Protein AF-A0A7S2HJT9-F1 (afdb_monomer_lite)

Secondary structure (DSSP, 8-state):
-HHHHHHGGG-----HHHHHHHHHHHHHHHSHHHHTT-TTTHHHHHHHHHHHHHHHHHSTTTTHHHHHHHHHTHHHHHHHHT--PPPGGGSTTS--S--------TTSPPP---HHHHHHHHHH---HHHHHHHHHHHHHHHHHHHHHT---HHHHHHHHHH---TTTSPPPPP---PPP---HHHHHHHHHHHHHHHHHH--SS--S-GGG--S-----

Radius of gyration: 22.6 Å; chains: 1; bounding box: 50×60×55 Å

Foldseek 3Di:
DLVLLLCLLVDQEDDLVRLLVLVVVLLVLLDPCQVQVDLCSCVVNLSSQSSLLSCCPRHQLRYLSNLVSLLVPVVSLVCSLVPDFDDPVPPVPPPPDDDDDDDDDPPDDDRGDDPVSVVVSSVSRPSQQSNLSNVPVNVVLVVVCVVVVDPDPVVSSVVSNPDDCPPSGPDDDPSDRDDDDDDPVNVLVVLLVVVVVVVVPCPPPPPDDPVPDDSDDPPD

Organism: NCBI:txid327968

InterPro domains:
  IPR026705 HID1/Ecm30 [PTHR21575] (102-218)

Sequence (220 aa):
MTVLCNVSPYIKSFALESCLKLLSLVERCSRPNYIFRSAFTHHGLVFLLEMLNNIIQYQFEGNAMLIYSVLRQFECFQHLANLELPVAESLEQADGTDGEAPAEDAGQQPWAPTEAWLGSLKKKMPLQAILCLIDYLAPRIQAHCQRNDVTDQDEVLRYLRQTTMVGILPVPHPIVIRTYQASSYTAMWFTSYMWGVIFTRSQRMPLYDWKKIRLVVINQ

pLDDT: mean 82.86, std 15.8, range [33.31, 95.31]

Structure (mmCIF, N/CA/C/O backbone):
data_AF-A0A7S2HJT9-F1
#
_entry.id   AF-A0A7S2HJT9-F1
#
loop_
_atom_site.group_PDB
_atom_site.id
_atom_site.type_symbol
_atom_site.label_atom_id
_atom_site.label_alt_id
_atom_site.label_comp_id
_atom_site.label_asym_id
_atom_site.label_entity_id
_atom_site.label_seq_id
_atom_site.pdbx_PDB_ins_code
_atom_site.Cartn_x
_atom_site.Cartn_y
_atom_site.Cartn_z
_atom_site.occupancy
_atom_site.B_iso_or_equiv
_atom_site.auth_seq_id
_atom_site.auth_comp_id
_atom_site.auth_asym_id
_atom_site.auth_atom_id
_atom_site.pdbx_PDB_model_num
ATOM 1 N N . MET A 1 1 ? 3.988 -7.652 -8.682 1.00 70.69 1 MET A N 1
ATOM 2 C CA . MET A 1 1 ? 3.211 -6.473 -8.239 1.00 70.69 1 MET A CA 1
ATOM 3 C C . MET A 1 1 ? 1.786 -6.468 -8.774 1.00 70.69 1 MET A C 1
ATOM 5 O O . MET A 1 1 ? 0.878 -6.429 -7.963 1.00 70.69 1 MET A O 1
ATOM 9 N N . THR A 1 2 ? 1.560 -6.626 -10.081 1.00 82.56 2 THR A N 1
ATOM 10 C CA . THR A 1 2 ? 0.213 -6.639 -10.695 1.00 82.56 2 THR A CA 1
ATOM 11 C C . THR A 1 2 ? -0.787 -7.603 -10.039 1.00 82.56 2 THR A C 1
ATOM 13 O O . THR A 1 2 ? -1.939 -7.247 -9.818 1.00 82.56 2 THR A O 1
ATOM 16 N N . VAL A 1 3 ? -0.335 -8.805 -9.660 1.00 87.12 3 VAL A N 1
ATOM 17 C CA . VAL A 1 3 ? -1.163 -9.795 -8.948 1.00 87.12 3 VAL A CA 1
ATOM 18 C C . VAL A 1 3 ? -1.663 -9.260 -7.604 1.00 87.12 3 VAL A C 1
ATOM 20 O O . VAL A 1 3 ? -2.823 -9.463 -7.267 1.00 87.12 3 VAL A O 1
ATOM 23 N N . LEU A 1 4 ? -0.822 -8.536 -6.856 1.00 86.88 4 LEU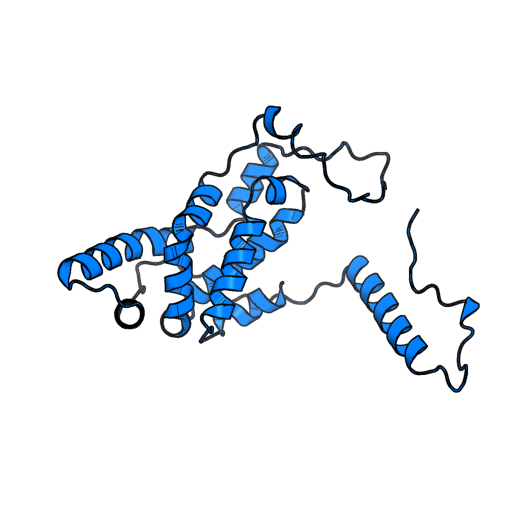 A N 1
ATOM 24 C CA . LEU A 1 4 ? -1.216 -7.963 -5.569 1.00 86.88 4 LEU A CA 1
ATOM 25 C C . LEU A 1 4 ? -2.308 -6.909 -5.751 1.00 86.88 4 LEU A C 1
ATOM 27 O O . LEU A 1 4 ? -3.280 -6.925 -5.006 1.00 86.88 4 LEU A O 1
ATOM 31 N N . CYS A 1 5 ? -2.215 -6.060 -6.780 1.00 89.94 5 CYS A N 1
ATOM 32 C CA . CYS A 1 5 ? -3.280 -5.104 -7.094 1.00 89.94 5 CYS A CA 1
ATOM 33 C C . CYS A 1 5 ? -4.595 -5.816 -7.444 1.00 89.94 5 CYS A C 1
ATOM 35 O O . CYS A 1 5 ? -5.636 -5.419 -6.936 1.00 89.94 5 CYS A O 1
ATOM 37 N N . ASN A 1 6 ? -4.560 -6.905 -8.220 1.00 93.00 6 ASN A N 1
ATOM 38 C CA . ASN A 1 6 ? -5.769 -7.667 -8.561 1.00 93.00 6 ASN A CA 1
ATOM 39 C C . ASN A 1 6 ? -6.436 -8.327 -7.343 1.00 93.00 6 ASN A C 1
ATOM 41 O O . ASN A 1 6 ? -7.658 -8.419 -7.286 1.00 93.00 6 ASN A O 1
ATOM 45 N N . VAL A 1 7 ? -5.641 -8.815 -6.386 1.00 92.44 7 VAL A N 1
ATOM 46 C CA . VAL A 1 7 ? -6.154 -9.519 -5.199 1.00 92.44 7 VAL A CA 1
ATOM 47 C C . VAL A 1 7 ? -6.540 -8.540 -4.086 1.00 92.44 7 VAL A C 1
ATOM 49 O O . VAL A 1 7 ? -7.423 -8.843 -3.289 1.00 92.44 7 VAL A O 1
ATOM 52 N N . SER A 1 8 ? -5.930 -7.351 -4.048 1.00 93.38 8 SER A N 1
ATOM 53 C CA . SER A 1 8 ? -6.100 -6.364 -2.972 1.00 93.38 8 SER A CA 1
ATOM 54 C C . SER A 1 8 ? -7.539 -5.996 -2.581 1.00 93.38 8 SER A C 1
ATOM 56 O O . SER A 1 8 ? -7.778 -5.923 -1.376 1.00 93.38 8 SER A O 1
ATOM 58 N N . PRO A 1 9 ? -8.528 -5.875 -3.494 1.00 93.69 9 PRO A N 1
ATOM 59 C CA . PRO A 1 9 ? -9.918 -5.594 -3.113 1.00 93.69 9 PRO A CA 1
ATOM 60 C C . PRO A 1 9 ? -10.598 -6.729 -2.336 1.00 93.69 9 PRO A C 1
ATOM 62 O O . PRO A 1 9 ? -11.685 -6.540 -1.795 1.00 93.69 9 PRO A O 1
ATOM 65 N N . TYR A 1 10 ? -9.996 -7.919 -2.312 1.00 93.69 10 TYR A N 1
ATOM 66 C CA . TYR A 1 10 ? -10.546 -9.124 -1.691 1.00 93.69 10 TYR A CA 1
ATOM 67 C C . TYR A 1 10 ? -9.807 -9.525 -0.410 1.00 93.69 10 TYR A C 1
ATOM 69 O O . TYR A 1 10 ? -10.220 -10.472 0.263 1.00 93.69 10 TYR A O 1
ATOM 77 N N . ILE A 1 11 ? -8.715 -8.838 -0.056 1.00 93.56 11 ILE A N 1
ATOM 78 C CA . ILE A 1 11 ? -7.951 -9.157 1.152 1.00 93.56 11 ILE A CA 1
ATOM 79 C C . ILE A 1 11 ? -8.714 -8.628 2.361 1.00 93.56 11 ILE A C 1
ATOM 81 O O . ILE A 1 11 ? -8.852 -7.423 2.528 1.00 93.56 11 ILE A O 1
ATOM 85 N N . LYS A 1 12 ? -9.209 -9.532 3.208 1.00 90.19 12 LYS A N 1
ATOM 86 C CA . LYS A 1 12 ? -10.078 -9.179 4.340 1.00 90.19 12 LYS A CA 1
ATOM 87 C C . LYS A 1 12 ? -9.349 -8.926 5.650 1.00 90.19 12 LYS A C 1
ATOM 89 O O . LYS A 1 12 ? -9.954 -8.365 6.546 1.00 90.19 12 LYS A O 1
ATOM 94 N N . SER A 1 13 ? -8.118 -9.403 5.814 1.00 90.12 13 SER A N 1
ATOM 95 C CA . SER A 1 13 ? -7.388 -9.232 7.067 1.00 90.12 13 SER A CA 1
ATOM 96 C C . SER A 1 13 ? -5.887 -9.368 6.853 1.00 90.12 13 SER A C 1
ATOM 98 O O . SER A 1 13 ? -5.427 -10.325 6.229 1.00 90.12 13 SER A O 1
ATOM 100 N N . PHE A 1 14 ? -5.131 -8.432 7.420 1.00 90.56 14 PHE A N 1
ATOM 101 C CA . PHE A 1 14 ? -3.685 -8.524 7.564 1.00 90.56 14 PHE A CA 1
ATOM 102 C C . PHE A 1 14 ? -3.308 -8.683 9.035 1.00 90.56 14 PHE A C 1
ATOM 104 O O . PHE A 1 14 ? -3.851 -8.008 9.912 1.00 90.56 14 PHE A O 1
ATOM 111 N N . ALA A 1 15 ? -2.315 -9.534 9.290 1.00 92.88 15 ALA A N 1
ATOM 112 C CA . ALA A 1 15 ? -1.611 -9.541 10.565 1.00 92.88 15 ALA A CA 1
ATOM 113 C C . ALA A 1 15 ? -0.762 -8.268 10.710 1.00 92.88 15 ALA A C 1
ATOM 115 O O . ALA A 1 15 ? -0.227 -7.765 9.717 1.00 92.88 15 ALA A O 1
ATOM 116 N N . LEU A 1 16 ? -0.574 -7.796 11.946 1.00 90.88 16 LEU A N 1
ATOM 117 C CA . LEU A 1 16 ? 0.180 -6.572 12.249 1.00 90.88 16 LEU A CA 1
ATOM 118 C C . LEU A 1 16 ? 1.575 -6.566 11.605 1.00 90.88 16 LEU A C 1
ATOM 120 O O . LEU A 1 16 ? 1.925 -5.624 10.903 1.00 90.88 16 LEU A O 1
ATOM 124 N N . GLU A 1 17 ? 2.328 -7.658 11.744 1.00 94.12 17 GLU A N 1
ATOM 125 C CA . GLU A 1 17 ? 3.667 -7.803 11.153 1.00 94.12 17 GLU A CA 1
ATOM 126 C C . GLU A 1 17 ? 3.680 -7.639 9.628 1.00 94.12 17 GLU A C 1
ATOM 128 O O . GLU A 1 17 ? 4.637 -7.124 9.049 1.00 94.12 17 GLU A O 1
ATOM 133 N N . SER A 1 18 ? 2.609 -8.071 8.956 1.00 93.75 18 SER A N 1
ATOM 134 C CA . SER A 1 18 ? 2.479 -7.911 7.505 1.00 93.75 18 SER A CA 1
ATOM 135 C C . SER A 1 18 ? 2.194 -6.459 7.140 1.00 93.75 18 SER A C 1
ATOM 137 O O . SER A 1 18 ? 2.802 -5.949 6.199 1.00 93.75 18 SER A O 1
ATOM 139 N N . CYS A 1 19 ? 1.335 -5.780 7.909 1.00 94.25 19 CYS A N 1
ATOM 140 C CA . CYS A 1 19 ? 1.088 -4.348 7.753 1.00 94.25 19 CYS A CA 1
ATOM 141 C C . CYS A 1 19 ? 2.385 -3.554 7.919 1.00 94.25 19 CYS A C 1
ATOM 143 O O . CYS A 1 19 ? 2.732 -2.784 7.033 1.00 94.25 19 CYS A O 1
ATOM 145 N N . LEU A 1 20 ? 3.138 -3.784 8.998 1.00 94.25 20 LEU A N 1
ATOM 146 C CA . LEU A 1 20 ? 4.379 -3.057 9.279 1.00 94.25 20 LEU A CA 1
ATOM 147 C C . LEU A 1 20 ? 5.423 -3.239 8.171 1.00 94.25 20 LEU A C 1
ATOM 149 O O . LEU A 1 20 ? 6.019 -2.262 7.722 1.00 94.25 20 LEU A O 1
ATOM 153 N N . LYS A 1 21 ? 5.610 -4.467 7.673 1.00 95.19 21 LYS A N 1
ATOM 154 C CA . LYS A 1 21 ? 6.535 -4.743 6.559 1.00 95.19 21 LYS A CA 1
ATOM 155 C C . LYS A 1 21 ? 6.081 -4.095 5.255 1.00 95.19 21 LYS A C 1
ATOM 157 O O . LYS A 1 21 ? 6.907 -3.557 4.522 1.00 95.19 21 LYS A O 1
ATOM 162 N N . LEU A 1 22 ? 4.781 -4.138 4.969 1.00 94.38 22 LEU A N 1
ATOM 163 C CA . LEU A 1 22 ? 4.212 -3.500 3.787 1.00 94.38 22 LEU A CA 1
ATOM 164 C C . LEU A 1 22 ? 4.409 -1.981 3.827 1.00 94.38 22 LEU A C 1
ATOM 166 O O . LEU A 1 22 ? 4.819 -1.379 2.839 1.00 94.38 22 LEU A O 1
ATOM 170 N N . LEU A 1 23 ? 4.138 -1.376 4.976 1.00 95.00 23 LEU A N 1
ATOM 171 C CA . LEU A 1 23 ? 4.262 0.057 5.187 1.00 95.00 23 LEU A CA 1
ATOM 172 C C . LEU A 1 23 ? 5.732 0.505 5.186 1.00 95.00 23 LEU A C 1
ATOM 174 O O . LEU A 1 23 ? 6.069 1.483 4.530 1.00 95.00 23 LEU A O 1
ATOM 178 N N . SER A 1 24 ? 6.639 -0.280 5.773 1.00 94.62 24 SER A N 1
ATOM 179 C CA . SER A 1 24 ? 8.088 -0.059 5.661 1.00 94.62 24 SER A CA 1
ATOM 180 C C . SER A 1 24 ? 8.585 -0.130 4.209 1.00 94.62 24 SER A C 1
ATOM 182 O O . SER A 1 24 ? 9.453 0.647 3.804 1.00 94.62 24 SER A O 1
ATOM 184 N N . LEU A 1 25 ? 8.017 -1.023 3.389 1.00 94.31 25 LEU A N 1
ATOM 185 C CA . LEU A 1 25 ? 8.312 -1.070 1.958 1.00 94.31 25 LEU A CA 1
ATOM 186 C C . LEU A 1 25 ? 7.828 0.200 1.246 1.00 94.31 25 LEU A C 1
ATOM 188 O O . LEU A 1 25 ? 8.576 0.757 0.444 1.00 94.31 25 LEU A O 1
ATOM 192 N N . VAL A 1 26 ? 6.615 0.673 1.554 1.00 94.44 26 VAL A N 1
ATOM 193 C CA . VAL A 1 26 ? 6.099 1.950 1.033 1.00 94.44 26 VAL A CA 1
ATOM 194 C C . VAL A 1 26 ? 7.023 3.093 1.433 1.00 94.44 26 VAL A C 1
ATOM 196 O O . VAL A 1 26 ? 7.465 3.827 0.558 1.00 94.44 26 VAL A O 1
ATOM 199 N N . GLU A 1 27 ? 7.404 3.190 2.704 1.00 93.88 27 GLU A N 1
ATOM 200 C CA . GLU A 1 27 ? 8.316 4.222 3.199 1.00 93.88 27 GLU A CA 1
ATOM 201 C C . GLU A 1 27 ? 9.650 4.218 2.444 1.00 93.88 27 GLU A C 1
ATOM 203 O O . GLU A 1 27 ? 10.100 5.258 1.961 1.00 93.88 27 GLU A O 1
ATOM 208 N N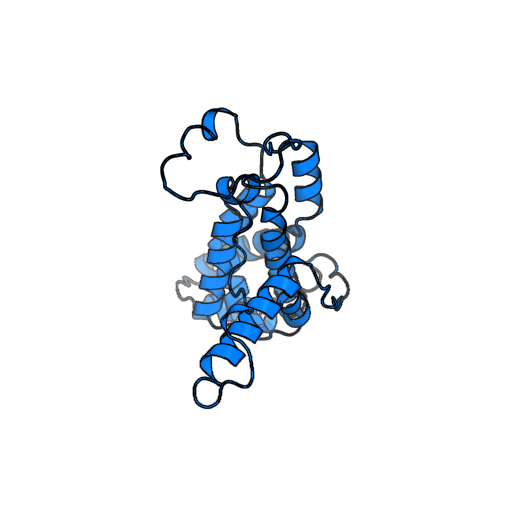 . ARG A 1 28 ? 10.262 3.041 2.262 1.00 92.62 28 ARG A N 1
ATOM 209 C CA . ARG A 1 28 ? 11.517 2.900 1.514 1.00 92.62 28 ARG A CA 1
ATOM 210 C C . ARG A 1 28 ? 11.364 3.311 0.050 1.00 92.62 28 ARG A C 1
ATOM 212 O O . ARG A 1 28 ? 12.266 3.951 -0.490 1.00 92.62 28 ARG A O 1
ATOM 219 N N . CYS A 1 29 ? 10.245 2.956 -0.580 1.00 91.62 29 CYS A N 1
ATOM 220 C CA . CYS A 1 29 ? 9.945 3.324 -1.960 1.00 91.62 29 CYS A CA 1
ATOM 221 C C . CYS A 1 29 ? 9.547 4.800 -2.126 1.00 91.62 29 CYS A C 1
ATOM 223 O O . CYS A 1 29 ? 9.688 5.331 -3.224 1.00 91.62 29 CYS A O 1
ATOM 225 N N . SER A 1 30 ? 9.083 5.461 -1.066 1.00 91.81 30 SER A N 1
ATOM 226 C CA . SER A 1 30 ? 8.701 6.878 -1.066 1.00 91.81 30 SER A CA 1
ATOM 227 C C . SER A 1 30 ? 9.884 7.833 -0.873 1.00 91.81 30 SER A C 1
ATOM 229 O O . SER A 1 30 ? 9.720 9.042 -1.020 1.00 91.81 30 SER A O 1
ATOM 231 N N . ARG A 1 31 ? 11.082 7.331 -0.539 1.00 90.31 31 ARG A N 1
ATOM 232 C CA . ARG A 1 31 ? 12.265 8.187 -0.347 1.00 90.31 31 ARG A CA 1
ATOM 233 C C . ARG A 1 31 ? 12.655 8.877 -1.662 1.00 90.31 31 ARG A C 1
ATOM 235 O O . ARG A 1 31 ? 12.739 8.183 -2.680 1.00 90.31 31 ARG A O 1
ATOM 242 N N . PRO A 1 32 ? 13.002 10.180 -1.646 1.00 87.50 32 PRO A N 1
ATOM 243 C CA . PRO A 1 32 ? 13.459 10.905 -2.834 1.00 87.50 32 PRO A CA 1
ATOM 244 C C . PRO A 1 32 ? 14.561 10.157 -3.595 1.00 87.50 32 PRO A C 1
ATOM 246 O O . PRO A 1 32 ? 14.426 9.906 -4.790 1.00 87.50 32 PRO A O 1
ATOM 249 N N . ASN A 1 33 ? 15.581 9.668 -2.882 1.00 86.00 33 ASN A N 1
ATOM 250 C CA . ASN A 1 33 ? 16.699 8.919 -3.470 1.00 86.00 33 ASN A CA 1
ATOM 251 C C . ASN A 1 33 ? 16.252 7.661 -4.230 1.00 86.00 33 ASN A C 1
ATOM 253 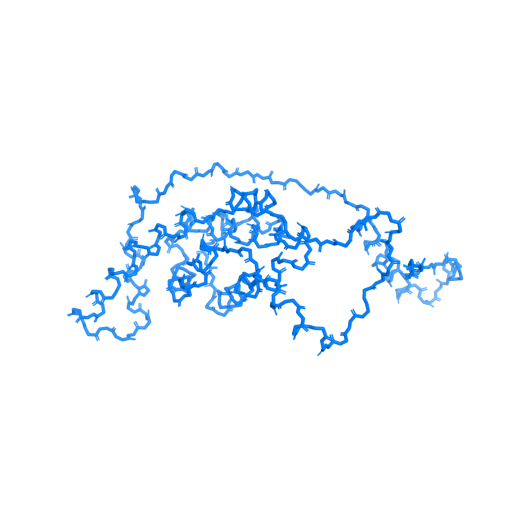O O . ASN A 1 33 ? 16.895 7.263 -5.194 1.00 86.00 33 ASN A O 1
ATOM 257 N N . TYR A 1 34 ? 15.159 7.018 -3.808 1.00 88.38 34 TYR A N 1
ATOM 258 C CA . TYR A 1 34 ? 14.611 5.858 -4.508 1.00 88.38 34 TYR A CA 1
ATOM 259 C C . TYR A 1 34 ? 13.792 6.286 -5.730 1.00 88.38 34 TYR A C 1
ATOM 261 O O . TYR A 1 34 ? 13.994 5.752 -6.821 1.00 88.38 34 TYR A O 1
ATOM 269 N N . ILE A 1 35 ? 12.899 7.267 -5.565 1.00 88.94 35 ILE A N 1
ATOM 270 C CA . ILE A 1 35 ? 12.011 7.759 -6.628 1.00 88.94 35 ILE A CA 1
ATOM 271 C C . ILE A 1 35 ? 12.815 8.319 -7.806 1.00 88.94 35 ILE A C 1
ATOM 273 O O . ILE A 1 35 ? 12.516 7.998 -8.956 1.00 88.94 35 ILE A O 1
ATOM 277 N N . PHE A 1 36 ? 13.844 9.119 -7.524 1.00 88.56 36 PHE A N 1
ATOM 278 C CA . PHE A 1 36 ? 14.630 9.814 -8.543 1.00 88.56 36 PHE A CA 1
ATOM 279 C C . PHE A 1 36 ? 15.761 8.968 -9.144 1.00 88.56 36 PHE A C 1
ATOM 281 O O . PHE A 1 36 ? 16.371 9.405 -10.116 1.00 88.56 36 PHE A O 1
ATOM 288 N N . ARG A 1 37 ? 16.009 7.744 -8.648 1.00 86.88 37 ARG A N 1
ATOM 289 C CA . ARG A 1 37 ? 17.097 6.869 -9.130 1.00 86.88 37 ARG A CA 1
ATOM 290 C C . ARG A 1 37 ? 16.980 6.499 -10.612 1.00 86.88 37 ARG A C 1
ATOM 292 O O . ARG A 1 37 ? 17.988 6.324 -11.282 1.00 86.88 37 ARG A O 1
ATOM 299 N N . SER A 1 38 ? 15.762 6.294 -11.109 1.00 86.38 38 SER A N 1
ATOM 300 C CA . SER A 1 38 ? 15.511 5.949 -12.513 1.00 86.38 38 SER A CA 1
ATOM 301 C C . SER A 1 38 ? 14.086 6.314 -12.909 1.00 86.38 38 SER A C 1
ATOM 303 O O . SER A 1 38 ? 13.173 6.305 -12.078 1.00 86.38 38 SER A O 1
ATOM 305 N N . ALA A 1 39 ? 13.882 6.550 -14.206 1.00 84.56 39 ALA A N 1
ATOM 306 C CA . ALA A 1 39 ? 12.590 6.848 -14.808 1.00 84.56 39 ALA A CA 1
ATOM 307 C C . ALA A 1 39 ? 11.494 5.846 -14.436 1.00 84.56 39 ALA A C 1
ATOM 309 O O . ALA A 1 39 ? 10.334 6.237 -14.386 1.00 84.56 39 ALA A O 1
ATOM 310 N N . PHE A 1 40 ? 11.841 4.580 -14.177 1.00 85.19 40 PHE A N 1
ATOM 311 C CA . PHE A 1 40 ? 10.889 3.477 -13.995 1.00 85.19 40 PHE A CA 1
ATOM 312 C C . PHE A 1 40 ? 10.716 3.030 -12.537 1.00 85.19 40 PHE A C 1
ATOM 314 O O . PHE A 1 40 ? 9.772 2.305 -12.219 1.00 85.19 40 PHE A O 1
ATOM 321 N N . THR A 1 41 ? 11.586 3.467 -11.625 1.00 85.88 41 THR A N 1
ATOM 322 C CA . THR A 1 41 ? 11.604 2.985 -10.233 1.00 85.88 41 THR A CA 1
ATOM 323 C C . THR A 1 41 ? 10.292 3.271 -9.489 1.00 85.88 41 THR A C 1
ATOM 325 O O . THR A 1 41 ? 9.837 2.472 -8.666 1.00 85.88 41 THR A O 1
ATOM 328 N N . HIS A 1 42 ? 9.621 4.369 -9.848 1.00 88.38 42 HIS A N 1
ATOM 329 C CA . HIS A 1 42 ? 8.340 4.786 -9.279 1.00 88.38 42 HIS A CA 1
ATOM 330 C C . HIS A 1 42 ? 7.179 3.809 -9.551 1.00 88.38 42 HIS A C 1
ATOM 332 O O . HIS A 1 42 ? 6.195 3.816 -8.811 1.00 88.38 42 HIS A O 1
ATOM 338 N N . HIS A 1 43 ? 7.269 2.941 -10.569 1.00 89.44 43 HIS A N 1
ATOM 339 C CA . HIS A 1 43 ? 6.183 2.010 -10.902 1.00 89.44 43 HIS A CA 1
ATOM 340 C C . HIS A 1 43 ? 5.836 1.077 -9.737 1.00 89.44 43 HIS A C 1
ATOM 342 O O . HIS A 1 43 ? 4.659 0.815 -9.489 1.00 89.44 43 HIS A O 1
ATOM 348 N N . GLY A 1 44 ? 6.843 0.605 -8.995 1.00 88.88 44 GLY A N 1
ATOM 349 C CA . GLY A 1 44 ? 6.623 -0.236 -7.817 1.00 88.88 44 GLY A CA 1
ATOM 350 C C . GLY A 1 44 ? 5.824 0.484 -6.729 1.00 88.88 44 GLY A C 1
ATOM 351 O O . GLY A 1 44 ? 4.871 -0.085 -6.199 1.00 88.88 44 GLY A O 1
ATOM 352 N N . LEU A 1 45 ? 6.165 1.749 -6.460 1.00 93.25 45 LEU A N 1
ATOM 353 C CA . LEU A 1 45 ? 5.463 2.591 -5.490 1.00 93.25 45 LEU A CA 1
ATOM 354 C C . LEU A 1 45 ? 4.004 2.813 -5.898 1.00 93.25 45 LEU A C 1
ATOM 356 O O . LEU A 1 45 ? 3.110 2.630 -5.078 1.00 93.25 45 LEU A O 1
ATOM 360 N N . VAL A 1 46 ? 3.750 3.129 -7.172 1.00 92.81 46 VAL A N 1
ATOM 361 C CA . VAL A 1 46 ? 2.384 3.327 -7.683 1.00 92.81 46 VAL A CA 1
ATOM 362 C C . VAL A 1 46 ? 1.523 2.082 -7.450 1.00 92.81 46 VAL A C 1
ATOM 364 O O . VAL A 1 46 ? 0.406 2.207 -6.953 1.00 92.81 46 VAL A O 1
ATOM 367 N N . PHE A 1 47 ? 2.045 0.879 -7.717 1.00 92.19 47 PHE A N 1
ATOM 368 C CA . PHE A 1 47 ? 1.308 -0.362 -7.448 1.00 92.19 47 PHE A CA 1
ATOM 369 C C . PHE A 1 47 ? 1.062 -0.609 -5.955 1.00 92.19 47 PHE A C 1
ATOM 371 O O . PHE A 1 47 ? 0.001 -1.116 -5.596 1.00 92.19 47 PHE A O 1
ATOM 378 N N . LEU A 1 48 ? 2.013 -0.262 -5.081 1.00 94.62 48 LEU A N 1
ATOM 379 C CA . LEU A 1 48 ? 1.822 -0.371 -3.631 1.00 94.62 48 LEU A CA 1
ATOM 380 C C . LEU A 1 48 ? 0.734 0.585 -3.134 1.00 94.62 48 LEU A C 1
ATOM 382 O O . LEU A 1 48 ? -0.140 0.167 -2.376 1.00 94.62 48 LEU A O 1
ATOM 386 N N . LEU A 1 49 ? 0.744 1.838 -3.592 1.00 94.81 49 LEU A N 1
ATOM 387 C CA . LEU A 1 49 ? -0.291 2.814 -3.251 1.00 94.81 49 LEU A CA 1
ATOM 388 C C . LEU A 1 49 ? -1.657 2.381 -3.776 1.00 94.81 49 LEU A C 1
ATOM 390 O O . LEU A 1 49 ? -2.652 2.480 -3.065 1.00 94.81 49 LEU A O 1
ATOM 394 N N . GLU A 1 50 ? -1.726 1.860 -4.999 1.00 93.56 50 GLU A N 1
ATOM 395 C CA . GLU A 1 50 ? -2.971 1.322 -5.542 1.00 93.56 50 GLU A CA 1
ATOM 396 C C . GLU A 1 50 ? -3.491 0.151 -4.699 1.00 93.56 50 GLU A C 1
ATOM 398 O O . GLU A 1 50 ? -4.671 0.101 -4.362 1.00 93.56 50 GLU A O 1
ATOM 403 N N . MET A 1 51 ? -2.602 -0.758 -4.295 1.00 93.75 51 MET A N 1
ATOM 404 C CA . MET A 1 51 ? -2.949 -1.871 -3.417 1.00 93.75 51 MET A CA 1
ATOM 405 C C . MET A 1 51 ? -3.531 -1.378 -2.082 1.00 93.75 51 MET A C 1
ATOM 407 O O . MET A 1 51 ? -4.561 -1.889 -1.644 1.00 93.75 51 MET A O 1
ATOM 411 N N . LEU A 1 52 ? -2.912 -0.366 -1.460 1.00 94.88 52 LEU A N 1
ATOM 412 C CA . LEU A 1 52 ? -3.424 0.254 -0.234 1.00 94.88 52 LEU A CA 1
ATOM 413 C C . LEU A 1 52 ? -4.796 0.904 -0.454 1.00 94.88 52 LEU A C 1
ATOM 415 O O . LEU A 1 52 ? -5.699 0.679 0.347 1.00 94.88 52 LEU A O 1
ATOM 419 N N . ASN A 1 53 ? -4.980 1.653 -1.545 1.00 94.69 53 ASN A N 1
ATOM 420 C CA . ASN A 1 53 ? -6.269 2.270 -1.871 1.00 94.69 53 ASN A CA 1
ATOM 421 C C . ASN A 1 53 ? -7.371 1.234 -2.066 1.00 94.69 53 ASN A C 1
ATOM 423 O O . ASN A 1 53 ? -8.460 1.410 -1.530 1.00 94.69 53 ASN A O 1
ATOM 427 N N . ASN A 1 54 ? -7.088 0.145 -2.779 1.00 94.44 54 ASN A N 1
ATOM 428 C CA . ASN A 1 54 ? -8.048 -0.934 -2.969 1.00 94.44 54 ASN A CA 1
ATOM 429 C C . ASN A 1 54 ? -8.479 -1.539 -1.629 1.00 94.44 54 ASN A C 1
ATOM 431 O O . ASN A 1 54 ? -9.669 -1.737 -1.400 1.00 94.44 54 ASN A O 1
ATOM 435 N N . ILE A 1 55 ? -7.536 -1.788 -0.717 1.00 94.44 55 ILE A N 1
ATOM 436 C CA . ILE A 1 55 ? -7.867 -2.332 0.606 1.00 94.44 55 ILE A CA 1
ATOM 437 C C . ILE A 1 55 ? -8.688 -1.321 1.417 1.00 94.44 55 ILE A C 1
ATOM 439 O O . ILE A 1 55 ? -9.699 -1.695 2.007 1.00 94.44 55 ILE A O 1
ATOM 443 N N . ILE A 1 56 ? -8.296 -0.043 1.410 1.00 94.12 56 ILE A N 1
ATOM 444 C CA . ILE A 1 56 ? -9.006 1.038 2.110 1.00 94.12 56 ILE A CA 1
ATOM 445 C C . ILE A 1 56 ? -10.437 1.199 1.585 1.00 94.12 56 ILE A C 1
ATOM 447 O O . ILE A 1 56 ? -11.358 1.370 2.375 1.00 94.12 56 ILE A O 1
ATOM 451 N N . GLN A 1 57 ? -10.636 1.149 0.270 1.00 92.94 57 GLN A N 1
ATOM 452 C CA . GLN A 1 57 ? -11.937 1.405 -0.347 1.00 92.94 57 GLN A CA 1
ATOM 453 C C . GLN A 1 57 ? -12.879 0.199 -0.265 1.00 92.94 57 GLN A C 1
ATOM 455 O O . GLN A 1 57 ? -14.068 0.376 -0.014 1.00 92.94 57 GLN A O 1
ATOM 460 N N . TYR A 1 58 ? -12.367 -1.019 -0.468 1.00 93.19 58 TYR A N 1
ATOM 461 C CA . TYR A 1 58 ? -13.200 -2.222 -0.572 1.00 93.19 58 TYR A CA 1
ATOM 462 C C . TYR A 1 58 ? -13.263 -3.057 0.707 1.00 93.19 58 TYR A C 1
ATOM 464 O O . TYR A 1 58 ? -14.232 -3.785 0.906 1.00 93.19 58 TYR A O 1
ATOM 472 N N . GLN A 1 59 ? -12.236 -2.997 1.558 1.00 93.19 59 GLN A N 1
ATOM 473 C CA . GLN A 1 59 ? -12.084 -3.883 2.717 1.00 93.19 59 GLN A CA 1
ATOM 474 C C . GLN A 1 59 ? -11.677 -3.112 3.984 1.00 93.19 59 GLN A C 1
ATOM 476 O O . GLN A 1 59 ? -10.895 -3.618 4.792 1.00 93.19 59 GLN A O 1
ATOM 481 N N . PHE A 1 60 ? -12.212 -1.900 4.176 1.00 92.94 60 PHE A N 1
ATOM 482 C CA . PHE A 1 60 ? -11.933 -1.069 5.355 1.00 92.94 60 PHE A CA 1
ATOM 483 C C . PHE A 1 60 ? -12.216 -1.810 6.671 1.00 92.94 60 PHE A C 1
ATOM 485 O O . PHE A 1 60 ? -11.332 -1.937 7.517 1.00 92.94 60 PHE A O 1
ATOM 492 N N . GLU A 1 61 ? -13.431 -2.350 6.813 1.00 88.88 61 GLU A N 1
ATOM 493 C CA . GLU A 1 61 ? -13.917 -2.998 8.040 1.00 88.88 61 GLU A CA 1
ATOM 494 C C . GLU A 1 61 ? -13.051 -4.204 8.446 1.00 88.88 61 GLU A C 1
ATOM 496 O O . GLU A 1 61 ? -12.711 -4.379 9.617 1.00 88.88 61 GLU A O 1
ATOM 501 N N . GLY A 1 62 ? -12.626 -5.007 7.466 1.00 89.88 62 GLY A N 1
ATOM 502 C CA . GLY A 1 62 ? -11.789 -6.184 7.702 1.00 89.88 62 GLY A CA 1
ATOM 503 C C . GLY A 1 62 ? -10.329 -5.856 8.047 1.00 89.88 62 GLY A C 1
ATOM 504 O O . GLY A 1 62 ? -9.670 -6.603 8.776 1.00 89.88 62 GLY A O 1
ATOM 505 N N . ASN A 1 63 ? -9.813 -4.714 7.581 1.00 94.25 63 ASN A N 1
ATOM 506 C CA . ASN A 1 63 ? -8.387 -4.386 7.652 1.00 94.25 63 ASN A CA 1
ATOM 507 C C . ASN A 1 63 ? -8.053 -3.245 8.619 1.00 94.25 63 ASN A C 1
ATOM 509 O O . ASN A 1 63 ? -7.104 -2.498 8.381 1.00 94.25 63 ASN A O 1
ATOM 513 N N . ALA A 1 64 ? -8.751 -3.147 9.754 1.00 93.56 64 ALA A N 1
ATOM 514 C CA . ALA A 1 64 ? -8.495 -2.123 10.776 1.00 93.56 64 ALA A CA 1
ATOM 515 C C . ALA A 1 64 ? -7.011 -2.017 11.205 1.00 93.56 64 ALA A C 1
ATOM 517 O O . ALA A 1 64 ? -6.516 -0.917 11.426 1.00 93.56 64 ALA A O 1
ATOM 518 N N . MET A 1 65 ? -6.274 -3.137 11.251 1.00 93.88 65 MET A N 1
ATOM 519 C CA . MET A 1 65 ? -4.828 -3.157 11.542 1.00 93.88 65 MET A CA 1
ATOM 520 C C . MET A 1 65 ? -3.996 -2.404 10.497 1.00 93.88 65 MET A C 1
ATOM 522 O O . MET A 1 65 ? -3.043 -1.700 10.837 1.00 93.88 65 MET A O 1
ATOM 526 N N . LEU A 1 66 ? -4.342 -2.557 9.216 1.00 95.31 66 LEU A N 1
ATOM 527 C CA . LEU A 1 66 ? -3.674 -1.845 8.131 1.00 95.31 66 LEU A CA 1
ATOM 528 C C . LEU A 1 66 ? -4.005 -0.357 8.203 1.00 95.31 66 LEU A C 1
ATOM 530 O O . LEU A 1 66 ? -3.096 0.460 8.126 1.00 95.31 66 LEU A O 1
ATOM 534 N N . ILE A 1 67 ? -5.280 -0.016 8.413 1.00 95.12 67 ILE A N 1
ATOM 535 C CA . ILE A 1 67 ? -5.730 1.375 8.560 1.00 95.12 67 ILE A CA 1
ATOM 536 C C . ILE A 1 67 ? -4.995 2.060 9.713 1.00 95.12 67 ILE A C 1
ATOM 538 O O . ILE A 1 67 ? -4.437 3.139 9.537 1.00 95.12 67 ILE A O 1
ATOM 542 N N . TYR A 1 68 ? -4.924 1.404 10.871 1.00 93.94 68 TYR A N 1
ATOM 543 C CA . TYR A 1 68 ? -4.173 1.893 12.022 1.00 93.94 68 TYR A CA 1
ATOM 544 C C . TYR A 1 68 ? -2.693 2.130 11.683 1.00 93.94 68 TYR A C 1
ATOM 546 O O . TYR A 1 68 ? -2.139 3.178 12.006 1.00 93.94 68 TYR A O 1
ATOM 554 N N . SER A 1 69 ? -2.064 1.191 10.971 1.00 94.44 69 SER A N 1
ATOM 555 C CA . SER A 1 69 ? -0.662 1.313 10.550 1.00 94.44 69 SER A CA 1
ATOM 556 C C . SER A 1 69 ? -0.442 2.469 9.564 1.00 94.44 69 SER A C 1
ATOM 558 O O . SER A 1 69 ? 0.541 3.194 9.694 1.00 94.44 69 SER A O 1
ATOM 560 N N . VAL A 1 70 ? -1.367 2.681 8.619 1.00 95.31 70 VAL A N 1
ATOM 561 C CA . VAL A 1 70 ? -1.350 3.814 7.673 1.00 95.31 70 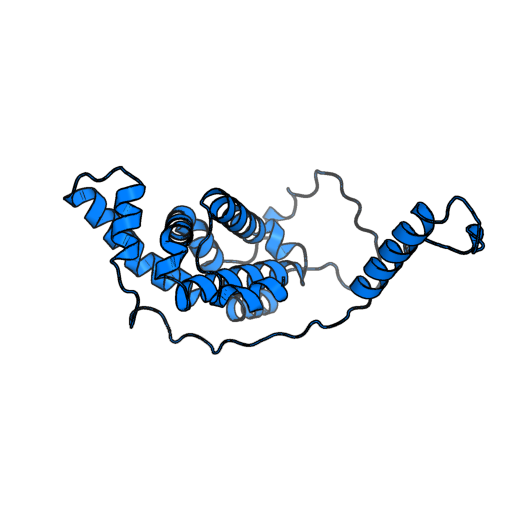VAL A CA 1
ATOM 562 C C . VAL A 1 70 ? -1.453 5.142 8.422 1.00 95.31 70 VAL A C 1
ATOM 564 O O . VAL A 1 70 ? -0.665 6.047 8.164 1.00 95.31 70 VAL A O 1
ATOM 567 N N . LEU A 1 71 ? -2.369 5.241 9.388 1.00 94.25 71 LEU A N 1
ATOM 568 C CA . LEU A 1 71 ? -2.549 6.445 10.203 1.00 94.25 71 LEU A CA 1
ATOM 569 C C . LEU A 1 71 ? -1.312 6.776 11.040 1.00 94.25 71 LEU A C 1
ATOM 571 O O . LEU A 1 71 ? -0.987 7.946 11.211 1.00 94.25 71 LEU A O 1
ATOM 575 N N . ARG A 1 72 ? -0.589 5.763 11.528 1.00 92.25 72 ARG A N 1
ATOM 576 C CA . ARG A 1 72 ? 0.672 5.970 12.254 1.00 92.25 72 ARG A CA 1
ATOM 577 C C . ARG A 1 72 ? 1.815 6.466 11.373 1.00 92.25 72 ARG A C 1
ATOM 579 O O . ARG A 1 72 ? 2.735 7.080 11.897 1.00 92.25 72 ARG A O 1
ATOM 586 N N . GLN A 1 73 ? 1.774 6.195 10.072 1.00 91.75 73 GLN A N 1
ATOM 587 C CA . GLN A 1 73 ? 2.806 6.599 9.112 1.00 91.75 73 GLN A CA 1
ATOM 588 C C . GLN A 1 73 ? 2.321 7.695 8.155 1.00 91.75 73 GLN A C 1
ATOM 590 O O . GLN A 1 73 ? 2.779 7.784 7.015 1.00 91.75 73 GLN A O 1
ATOM 595 N N . PHE A 1 74 ? 1.387 8.537 8.604 1.00 93.19 74 PHE A N 1
ATOM 596 C CA . PHE A 1 74 ? 0.763 9.557 7.764 1.00 93.19 74 PHE A CA 1
ATOM 597 C C . PHE A 1 74 ? 1.775 10.537 7.135 1.00 93.19 74 PHE A C 1
ATOM 599 O O . PHE A 1 74 ? 1.595 10.939 5.985 1.00 93.19 74 PHE A O 1
ATOM 606 N N . GLU A 1 75 ? 2.872 10.850 7.836 1.00 92.88 75 GLU A N 1
ATOM 607 C CA . GLU A 1 75 ? 3.944 11.741 7.363 1.00 92.88 75 GLU A CA 1
ATOM 608 C C . GLU A 1 75 ? 4.566 11.262 6.046 1.00 92.88 75 GLU A C 1
ATOM 610 O O . GLU A 1 75 ? 4.850 12.064 5.159 1.00 92.88 75 GLU A O 1
ATOM 615 N N . CYS A 1 76 ? 4.712 9.943 5.863 1.00 93.19 76 CYS A N 1
ATOM 616 C CA . CYS A 1 76 ? 5.241 9.373 4.624 1.00 93.19 76 CYS A CA 1
ATOM 617 C C . CYS A 1 76 ? 4.372 9.755 3.415 1.00 93.19 76 CYS A C 1
ATOM 619 O O . CYS A 1 76 ? 4.888 10.130 2.359 1.00 93.19 76 CYS A O 1
ATOM 621 N N . PHE A 1 77 ? 3.049 9.703 3.577 1.00 94.31 77 PHE A N 1
ATOM 622 C CA . PHE A 1 77 ? 2.101 10.046 2.519 1.00 94.31 77 PHE A CA 1
ATOM 623 C C . PHE A 1 77 ? 2.021 11.558 2.288 1.00 94.31 77 PHE A C 1
ATOM 625 O O . PHE A 1 77 ? 1.883 11.985 1.142 1.00 94.31 77 PHE A O 1
ATOM 632 N N . GLN A 1 78 ? 2.164 12.368 3.342 1.00 91.75 78 GLN A N 1
ATOM 633 C CA . GLN A 1 78 ? 2.236 13.828 3.223 1.00 91.75 78 GLN A CA 1
ATOM 634 C C . GLN A 1 78 ? 3.503 14.283 2.489 1.00 91.75 78 GLN A C 1
ATOM 636 O O . GLN A 1 78 ? 3.419 15.102 1.574 1.00 91.75 78 GLN A O 1
ATOM 641 N N . HIS A 1 79 ? 4.663 13.707 2.812 1.00 91.56 79 HIS A N 1
ATOM 642 C CA . HIS A 1 79 ? 5.905 13.968 2.079 1.00 91.56 79 HIS A CA 1
ATOM 643 C C . HIS A 1 79 ? 5.784 13.582 0.605 1.00 91.56 79 HIS A C 1
ATOM 645 O O . HIS A 1 79 ? 6.250 14.312 -0.267 1.00 91.56 79 HIS A O 1
ATOM 651 N N . LEU A 1 80 ? 5.114 12.465 0.306 1.00 91.81 80 LEU A N 1
ATOM 652 C CA . LEU A 1 80 ? 4.905 12.043 -1.074 1.00 91.81 80 LEU A CA 1
ATOM 653 C C . LEU A 1 80 ? 3.946 12.972 -1.841 1.00 91.81 80 LEU A C 1
ATOM 655 O O . LEU A 1 80 ? 4.129 13.188 -3.040 1.00 91.81 80 LEU A O 1
ATOM 659 N N . ALA A 1 81 ? 2.948 13.547 -1.164 1.00 91.12 81 ALA A N 1
ATOM 660 C CA . ALA A 1 81 ? 2.049 14.543 -1.749 1.00 91.12 81 ALA A CA 1
ATOM 661 C C . ALA A 1 81 ? 2.785 15.852 -2.089 1.00 91.12 81 ALA A C 1
ATOM 663 O O . ALA A 1 81 ? 2.571 16.429 -3.158 1.00 91.12 81 ALA A O 1
ATOM 664 N N . ASN A 1 82 ? 3.710 16.260 -1.219 1.00 90.88 82 ASN A N 1
ATOM 665 C CA . ASN A 1 82 ? 4.515 17.475 -1.350 1.00 90.88 82 ASN A CA 1
ATOM 666 C C . ASN A 1 82 ? 5.870 17.225 -2.035 1.00 90.88 82 ASN A C 1
ATOM 668 O O . ASN A 1 82 ? 6.826 17.954 -1.803 1.00 90.88 82 ASN A O 1
ATOM 672 N N . LEU A 1 83 ? 5.977 16.186 -2.871 1.00 88.75 83 LEU A N 1
ATOM 673 C CA . LEU A 1 83 ? 7.234 15.827 -3.525 1.00 88.75 83 LEU A CA 1
ATOM 674 C C . LEU A 1 83 ? 7.720 16.951 -4.456 1.00 88.75 83 LEU A C 1
ATOM 676 O O . LEU A 1 83 ? 7.010 17.345 -5.383 1.00 88.75 83 LEU A O 1
ATOM 680 N N . GLU A 1 84 ? 8.947 17.413 -4.261 1.00 87.44 84 GLU A N 1
ATOM 681 C CA . GLU A 1 84 ? 9.603 18.425 -5.096 1.00 87.44 84 GLU A CA 1
ATOM 682 C C . GLU A 1 84 ? 10.864 17.853 -5.750 1.00 87.44 84 GLU A C 1
ATOM 684 O O . GLU A 1 84 ? 11.360 16.795 -5.354 1.00 87.44 84 GLU A O 1
ATOM 689 N N . LEU A 1 85 ? 11.349 18.516 -6.804 1.00 85.06 85 LEU A N 1
ATOM 690 C CA . LEU A 1 85 ? 12.598 18.114 -7.446 1.00 85.06 85 LEU A CA 1
ATOM 691 C C . LEU A 1 85 ? 13.767 18.326 -6.473 1.00 85.06 85 LEU A C 1
ATOM 693 O O . LEU A 1 85 ? 13.801 19.346 -5.784 1.00 85.06 85 LEU A O 1
ATOM 697 N N . PRO A 1 86 ? 14.736 17.397 -6.421 1.00 78.88 86 PRO A N 1
ATOM 698 C CA . PRO A 1 86 ? 15.921 17.583 -5.602 1.00 78.88 86 PRO A CA 1
ATOM 699 C C . PRO A 1 86 ? 16.699 18.801 -6.108 1.00 78.88 86 PRO A C 1
ATOM 701 O O . PRO A 1 86 ? 16.983 18.920 -7.301 1.00 78.88 86 PRO A O 1
ATOM 704 N N . VAL A 1 87 ? 17.054 19.705 -5.194 1.00 69.50 87 VAL A N 1
ATOM 705 C CA . VAL A 1 87 ? 18.012 20.777 -5.484 1.00 69.50 87 VAL A CA 1
ATOM 706 C C . VAL A 1 87 ? 19.356 20.111 -5.790 1.00 69.50 87 VAL A C 1
ATOM 708 O O . VAL A 1 87 ? 19.746 19.166 -5.095 1.00 69.50 87 VAL A O 1
ATOM 711 N N . ALA A 1 88 ? 20.038 20.569 -6.844 1.00 58.47 88 ALA A N 1
ATOM 712 C CA . ALA A 1 88 ? 21.218 19.926 -7.437 1.00 58.47 88 ALA A CA 1
ATOM 713 C C . ALA A 1 88 ? 22.336 19.560 -6.433 1.00 58.47 88 ALA A C 1
ATOM 715 O O . ALA A 1 88 ? 23.076 18.612 -6.666 1.00 58.47 88 ALA A O 1
ATOM 716 N N . GLU A 1 89 ? 22.404 20.236 -5.284 1.00 52.06 89 GLU A N 1
ATOM 717 C CA . GLU A 1 89 ? 23.375 19.996 -4.205 1.00 52.06 89 GLU A CA 1
ATOM 718 C C . GLU A 1 89 ? 23.214 18.635 -3.492 1.00 52.06 89 GLU A C 1
ATOM 720 O O . GLU A 1 89 ? 24.135 18.159 -2.834 1.00 52.06 89 GLU A O 1
ATOM 725 N N . SER A 1 90 ? 22.062 17.96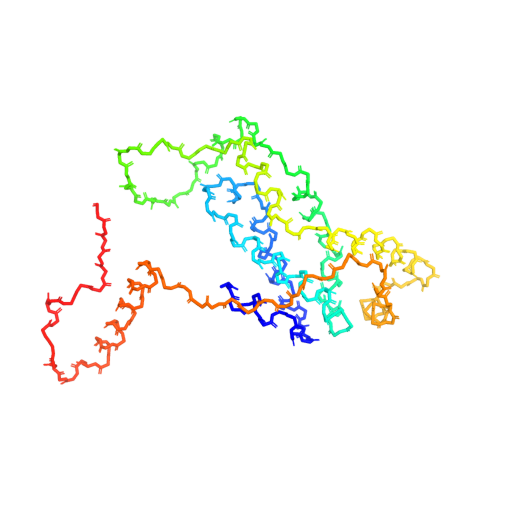8 -3.623 1.00 50.62 90 SER A N 1
ATOM 726 C CA . SER A 1 90 ? 21.757 16.710 -2.913 1.00 50.62 90 SER A CA 1
ATOM 727 C C . SER A 1 90 ? 22.180 15.427 -3.647 1.00 50.62 90 SER A C 1
ATOM 729 O O . SER A 1 90 ? 22.102 14.339 -3.074 1.00 50.62 90 SER A O 1
ATOM 731 N N . LEU A 1 91 ? 22.653 15.533 -4.894 1.00 52.81 91 LEU A N 1
ATOM 732 C CA . LEU A 1 91 ? 23.065 14.381 -5.708 1.00 52.81 91 LEU A CA 1
ATOM 733 C C . LEU A 1 91 ? 24.551 14.016 -5.547 1.00 52.81 91 LEU A C 1
ATOM 735 O O . LEU A 1 91 ? 24.930 12.900 -5.888 1.00 52.81 91 LEU A O 1
ATOM 739 N N . GLU A 1 92 ? 25.378 14.900 -4.980 1.00 47.06 92 GLU A N 1
ATOM 740 C CA . GLU A 1 92 ? 26.822 14.655 -4.809 1.00 47.06 92 GLU A CA 1
ATOM 741 C C . GLU A 1 92 ? 27.162 13.806 -3.567 1.00 47.06 92 GLU A C 1
ATOM 743 O O . GLU A 1 92 ? 28.240 13.228 -3.489 1.00 47.06 92 GLU A O 1
ATOM 748 N N . GLN A 1 93 ? 26.250 13.672 -2.597 1.00 43.47 93 GLN A N 1
ATOM 749 C CA . GLN A 1 93 ? 26.531 12.986 -1.321 1.00 43.47 93 GLN A CA 1
ATOM 750 C C . GLN A 1 93 ? 26.113 11.505 -1.275 1.00 43.47 93 GLN A C 1
ATOM 752 O O . GLN A 1 93 ? 26.259 10.862 -0.236 1.00 43.47 93 GLN A O 1
ATOM 757 N N . ALA A 1 94 ? 25.594 10.943 -2.371 1.00 43.88 94 ALA A N 1
ATOM 758 C CA . ALA A 1 94 ? 25.080 9.569 -2.396 1.00 43.88 94 ALA A CA 1
ATOM 759 C C . ALA A 1 94 ? 25.987 8.549 -3.113 1.00 43.88 94 ALA A C 1
ATOM 761 O O . ALA A 1 94 ? 25.659 7.363 -3.100 1.00 43.88 94 ALA A O 1
ATOM 762 N N . ASP A 1 95 ? 27.117 8.966 -3.696 1.00 40.12 95 ASP A N 1
ATOM 763 C CA . ASP A 1 95 ? 28.000 8.083 -4.482 1.00 40.12 95 ASP A CA 1
ATOM 764 C C . ASP A 1 95 ? 29.154 7.484 -3.657 1.00 40.12 95 ASP A C 1
ATOM 766 O O . ASP A 1 95 ? 30.327 7.530 -4.013 1.00 40.12 95 ASP A O 1
ATOM 770 N N . GLY A 1 96 ? 28.813 6.940 -2.490 1.00 40.50 96 GLY A N 1
ATOM 771 C CA . GLY A 1 96 ? 29.767 6.321 -1.575 1.00 40.50 96 GLY A CA 1
ATOM 772 C C . GLY A 1 96 ? 29.233 5.023 -0.994 1.00 40.50 96 GLY A C 1
ATOM 773 O O . GLY A 1 96 ? 29.158 4.900 0.224 1.00 40.50 96 GLY A O 1
ATOM 774 N N . THR A 1 97 ? 28.767 4.085 -1.824 1.00 36.16 97 THR A N 1
ATOM 775 C CA . THR A 1 97 ? 28.708 2.649 -1.476 1.00 36.16 97 THR A CA 1
ATOM 776 C C . THR A 1 97 ? 28.378 1.786 -2.698 1.00 36.16 97 THR A C 1
ATOM 778 O O . THR A 1 97 ? 27.269 1.811 -3.226 1.00 36.16 97 THR A O 1
ATOM 781 N N . ASP A 1 98 ? 29.394 1.026 -3.101 1.00 37.50 98 ASP A N 1
ATOM 782 C CA . ASP A 1 98 ? 29.476 -0.100 -4.034 1.00 37.50 98 ASP A CA 1
ATOM 783 C C . ASP A 1 98 ? 28.170 -0.681 -4.604 1.00 37.50 98 ASP A C 1
ATOM 785 O O . ASP A 1 98 ? 27.333 -1.267 -3.910 1.00 37.50 98 ASP A O 1
ATOM 789 N N . GLY A 1 99 ? 28.080 -0.632 -5.933 1.00 33.41 99 GLY A N 1
ATOM 790 C CA . GLY A 1 99 ? 27.115 -1.377 -6.727 1.00 33.41 99 GLY A CA 1
ATOM 791 C C . GLY A 1 99 ? 27.241 -1.029 -8.203 1.00 33.41 99 GLY A C 1
ATOM 792 O O . GLY A 1 99 ? 26.422 -0.269 -8.713 1.00 33.41 99 GLY A O 1
ATOM 793 N N . GLU A 1 100 ? 28.262 -1.580 -8.868 1.00 33.31 100 GLU A N 1
ATOM 794 C CA . GLU A 1 100 ? 28.428 -1.543 -10.327 1.00 33.31 100 GLU A CA 1
ATOM 795 C C . GLU A 1 100 ? 27.109 -1.925 -11.018 1.00 33.31 100 GLU A C 1
ATOM 797 O O . GLU A 1 100 ? 26.671 -3.078 -10.999 1.00 33.31 100 GLU A O 1
ATOM 802 N N . ALA A 1 101 ? 26.449 -0.934 -11.613 1.00 39.22 101 ALA A N 1
ATOM 803 C CA . ALA A 1 101 ? 25.419 -1.163 -12.609 1.00 39.22 101 ALA A CA 1
ATOM 804 C C . ALA A 1 101 ? 26.120 -1.375 -13.962 1.00 39.22 101 ALA A C 1
ATOM 806 O O . ALA A 1 101 ? 27.010 -0.589 -14.295 1.00 39.22 101 ALA A O 1
ATOM 807 N N . PRO A 1 102 ? 25.753 -2.403 -14.746 1.00 39.03 102 PRO A N 1
ATOM 808 C CA . PRO A 1 102 ? 26.341 -2.605 -16.060 1.00 39.03 102 PRO A CA 1
ATOM 809 C C . PRO A 1 102 ? 25.981 -1.431 -16.974 1.00 39.03 102 PRO A C 1
ATOM 811 O O . PRO A 1 102 ? 24.821 -1.023 -17.076 1.00 39.03 102 PRO A O 1
ATOM 814 N N . ALA A 1 103 ? 27.016 -0.878 -17.596 1.00 46.62 103 ALA A N 1
ATOM 815 C CA . ALA A 1 103 ? 26.929 0.174 -18.585 1.00 46.62 103 ALA A CA 1
ATOM 816 C C . ALA A 1 103 ? 26.447 -0.415 -19.918 1.00 46.62 103 ALA A C 1
ATOM 818 O O . ALA A 1 103 ? 27.235 -0.984 -20.659 1.00 46.62 103 ALA A O 1
ATOM 819 N N . GLU A 1 104 ? 25.169 -0.236 -20.242 1.00 40.00 104 GLU A N 1
ATOM 820 C CA . GLU A 1 104 ? 24.650 -0.422 -21.601 1.00 40.00 104 GLU A CA 1
ATOM 821 C C . GLU A 1 104 ? 23.711 0.744 -21.944 1.00 40.00 104 GLU A C 1
ATOM 823 O O . GLU A 1 104 ? 22.584 0.803 -21.458 1.00 40.00 104 GLU A O 1
ATOM 828 N N . ASP A 1 105 ? 24.223 1.719 -22.704 1.00 37.94 105 ASP A N 1
ATOM 829 C CA . ASP A 1 105 ? 23.671 2.221 -23.979 1.00 37.94 105 ASP A CA 1
ATOM 830 C C . ASP A 1 105 ? 24.295 3.598 -24.295 1.00 37.94 105 ASP A C 1
ATOM 832 O O . ASP A 1 105 ? 23.949 4.631 -23.713 1.00 37.94 105 ASP A O 1
ATOM 836 N N . ALA A 1 106 ? 25.279 3.612 -25.197 1.00 38.62 106 ALA A N 1
ATOM 837 C CA . ALA A 1 106 ? 25.976 4.814 -25.646 1.00 38.62 106 ALA A CA 1
ATOM 838 C C . ALA A 1 106 ? 25.080 5.614 -26.612 1.00 38.62 106 ALA A C 1
ATOM 840 O O . ALA A 1 106 ? 25.279 5.615 -27.825 1.00 38.62 106 ALA A O 1
ATOM 841 N N . GLY A 1 107 ? 24.069 6.282 -26.058 1.00 43.97 107 GLY A N 1
ATOM 842 C CA . GLY A 1 107 ? 23.122 7.116 -26.803 1.00 43.97 107 GLY A CA 1
ATOM 843 C C . GLY A 1 107 ? 22.060 7.793 -25.934 1.00 43.97 107 GLY A C 1
ATOM 844 O O . GLY A 1 107 ? 21.578 8.872 -26.288 1.00 43.97 107 GLY A O 1
ATOM 845 N N . GLN A 1 108 ? 21.732 7.229 -24.768 1.00 53.91 108 GLN A N 1
ATOM 846 C CA . GLN A 1 108 ? 20.837 7.866 -23.805 1.00 53.91 108 GLN A CA 1
ATOM 847 C C . GLN A 1 108 ? 21.627 8.808 -22.896 1.00 53.91 108 GLN A C 1
ATOM 849 O O . GLN A 1 108 ? 22.578 8.407 -22.230 1.00 53.91 108 GLN A O 1
ATOM 854 N N . GLN A 1 109 ? 21.205 10.073 -22.832 1.00 59.34 109 GLN A N 1
ATOM 855 C CA . GLN A 1 109 ? 21.684 10.980 -21.793 1.00 59.34 109 GLN A CA 1
ATOM 856 C C . GLN A 1 109 ? 21.486 10.349 -20.403 1.00 59.34 109 GLN A C 1
ATOM 858 O O . GLN A 1 109 ? 20.477 9.663 -20.193 1.00 59.34 109 GLN A O 1
ATOM 863 N N . PRO A 1 110 ? 22.413 10.583 -19.453 1.00 76.50 110 PRO A N 1
ATOM 864 C CA . PRO A 1 110 ? 22.247 10.120 -18.083 1.00 76.50 110 PRO A CA 1
ATOM 865 C C . PRO A 1 110 ? 20.901 10.609 -17.543 1.00 76.50 110 PRO A C 1
ATOM 867 O O . PRO A 1 110 ? 20.513 11.761 -17.742 1.00 76.50 110 PRO A O 1
ATOM 870 N N . TRP A 1 111 ? 20.160 9.700 -16.911 1.00 83.31 111 TRP A N 1
ATOM 871 C CA . TRP A 1 111 ? 18.831 9.987 -16.386 1.00 83.31 111 TRP A CA 1
ATOM 872 C C . TRP A 1 111 ? 18.874 11.188 -15.431 1.00 83.31 111 TRP A C 1
ATOM 874 O O . TRP A 1 111 ? 19.573 11.156 -14.421 1.00 83.31 111 TRP A O 1
ATOM 884 N N . ALA A 1 112 ? 18.077 12.214 -15.732 1.00 82.88 112 ALA A N 1
ATOM 885 C CA . ALA A 1 112 ? 17.864 13.365 -14.866 1.00 82.88 112 ALA A CA 1
ATOM 886 C C . ALA A 1 112 ? 16.353 13.592 -14.674 1.00 82.88 112 ALA A C 1
ATOM 888 O O . ALA A 1 112 ? 15.604 13.602 -15.660 1.00 82.88 112 ALA A O 1
ATOM 889 N N . PRO A 1 113 ? 15.870 13.767 -13.431 1.00 84.56 113 PRO A N 1
ATOM 890 C CA . PRO A 1 113 ? 14.454 13.989 -13.175 1.00 84.56 113 PRO A CA 1
ATOM 891 C C . PRO A 1 113 ? 14.019 15.357 -13.713 1.00 84.56 113 PRO A C 1
ATOM 893 O O . PRO A 1 113 ? 14.490 16.399 -13.268 1.00 84.56 113 PRO A O 1
ATOM 896 N N . THR A 1 114 ? 13.097 15.353 -14.676 1.00 88.94 114 THR A N 1
ATOM 897 C CA . THR A 1 114 ? 12.521 16.576 -15.252 1.00 88.94 114 THR A CA 1
ATOM 898 C C . THR A 1 114 ? 11.228 16.970 -14.543 1.00 88.94 114 THR A C 1
ATOM 900 O O . THR A 1 114 ? 10.498 16.122 -14.023 1.00 88.94 114 THR A O 1
ATOM 903 N N . GLU A 1 115 ? 10.886 18.258 -14.574 1.00 87.75 115 GLU A N 1
ATOM 904 C CA . GLU A 1 115 ? 9.624 18.761 -14.015 1.00 87.75 115 GLU A CA 1
ATOM 905 C C . GLU A 1 115 ? 8.401 18.132 -14.701 1.00 87.75 115 GLU A C 1
ATOM 907 O O . GLU A 1 115 ? 7.449 17.717 -14.039 1.00 87.75 115 GLU A O 1
ATOM 912 N N . ALA A 1 116 ? 8.462 17.950 -16.025 1.00 88.88 116 ALA A N 1
ATOM 913 C CA . ALA A 1 116 ? 7.422 17.264 -16.789 1.00 88.88 116 ALA A CA 1
ATOM 914 C C . ALA A 1 116 ? 7.241 15.802 -16.341 1.00 88.88 116 ALA A C 1
ATOM 916 O O . ALA A 1 116 ? 6.108 15.327 -16.194 1.00 88.88 116 ALA A O 1
ATOM 917 N N . TRP A 1 117 ? 8.344 15.090 -16.078 1.00 90.88 117 TRP A N 1
ATOM 918 C CA . TRP A 1 117 ? 8.284 13.735 -15.534 1.00 90.88 117 TRP A CA 1
ATOM 919 C C . TRP A 1 117 ? 7.658 13.722 -14.137 1.00 90.88 117 TRP A C 1
ATOM 921 O O . TRP A 1 117 ? 6.735 12.934 -13.910 1.00 90.88 117 TRP A O 1
ATOM 931 N N . LEU A 1 118 ? 8.073 14.627 -13.242 1.00 90.31 118 LEU A N 1
ATOM 932 C CA . LEU A 1 118 ? 7.521 14.731 -11.888 1.00 90.31 118 LEU A CA 1
ATOM 933 C C . LEU A 1 118 ? 6.018 15.047 -11.912 1.00 90.31 118 LEU A C 1
ATOM 935 O O . LEU A 1 118 ? 5.245 14.419 -11.188 1.00 90.31 118 LEU A O 1
ATOM 939 N N . GLY A 1 119 ? 5.574 15.956 -12.783 1.00 89.12 119 GLY A N 1
ATOM 940 C CA . GLY A 1 119 ? 4.152 16.244 -12.983 1.00 89.12 119 GLY A CA 1
ATOM 941 C C . GLY A 1 119 ? 3.367 15.014 -13.451 1.00 89.12 119 GLY A C 1
ATOM 942 O O . GLY A 1 119 ? 2.288 14.715 -12.928 1.00 89.12 119 GLY A O 1
ATOM 943 N N . SER A 1 120 ? 3.932 14.237 -14.384 1.00 91.25 120 SER A N 1
ATOM 944 C CA . SER A 1 120 ? 3.325 12.980 -14.843 1.00 91.25 120 SER A CA 1
ATOM 945 C C . SER A 1 120 ? 3.251 11.920 -13.736 1.00 91.25 120 SER A C 1
ATOM 947 O O . SER A 1 120 ? 2.264 11.184 -13.655 1.00 91.25 120 SER A O 1
ATOM 949 N N . LEU A 1 121 ? 4.265 11.870 -12.866 1.00 91.31 121 LEU A N 1
ATOM 950 C CA . LEU A 1 121 ? 4.321 10.988 -11.708 1.00 91.31 121 LEU A CA 1
ATOM 951 C C . LEU A 1 121 ? 3.238 11.368 -10.698 1.00 91.31 121 LEU A C 1
ATOM 953 O O . LEU A 1 121 ? 2.420 10.517 -10.355 1.00 91.31 121 LEU A O 1
ATOM 957 N N . LYS A 1 122 ? 3.164 12.642 -10.292 1.00 90.12 122 LYS A N 1
ATOM 958 C CA . LYS A 1 122 ? 2.132 13.148 -9.369 1.00 90.12 122 LYS A CA 1
ATOM 959 C C . LYS A 1 122 ? 0.724 12.810 -9.850 1.00 90.12 122 LYS A C 1
ATOM 961 O O . LYS A 1 122 ? -0.083 12.321 -9.068 1.00 90.12 122 LYS A O 1
ATOM 966 N N . LYS A 1 123 ? 0.453 12.961 -11.151 1.00 90.19 123 LYS A N 1
ATOM 967 C CA . LYS A 1 123 ? -0.840 12.586 -11.750 1.00 90.19 123 LYS A CA 1
ATOM 968 C C . LYS A 1 123 ? -1.142 11.083 -11.663 1.00 90.19 123 LYS A C 1
ATOM 970 O O . LYS A 1 123 ? -2.306 10.702 -11.578 1.00 90.19 123 LYS A O 1
ATOM 975 N N . LYS A 1 124 ? -0.119 10.226 -11.726 1.00 90.69 124 LYS A N 1
ATOM 976 C CA . LYS A 1 124 ? -0.257 8.760 -11.660 1.00 90.69 124 LYS A CA 1
ATOM 977 C C . LYS A 1 124 ? -0.294 8.215 -10.231 1.00 90.69 124 LYS A C 1
ATOM 979 O O . LYS A 1 124 ? -0.660 7.055 -10.068 1.00 90.69 124 LYS A O 1
ATOM 984 N N . MET A 1 125 ? 0.099 8.993 -9.220 1.00 90.88 125 MET A N 1
ATOM 985 C CA . MET A 1 125 ? 0.123 8.545 -7.826 1.00 90.88 125 MET A CA 1
ATOM 986 C C . MET A 1 125 ? -1.280 8.617 -7.203 1.00 90.88 125 MET A C 1
ATOM 988 O O . MET A 1 125 ? -1.813 9.712 -7.018 1.00 90.88 125 MET A O 1
ATOM 992 N N . PRO A 1 126 ? -1.895 7.479 -6.831 1.00 91.19 126 PRO A N 1
ATOM 993 C CA . PRO A 1 126 ? -3.216 7.484 -6.222 1.00 91.19 126 PRO A CA 1
ATOM 994 C C . PRO A 1 126 ? -3.093 7.826 -4.728 1.00 91.19 126 PRO A C 1
ATOM 996 O O . PRO A 1 126 ? -3.016 6.945 -3.879 1.00 91.19 126 PRO A O 1
ATOM 999 N N . LEU A 1 127 ? -3.026 9.112 -4.383 1.00 92.88 127 LEU A N 1
ATOM 1000 C CA . LEU A 1 127 ? -2.881 9.557 -2.985 1.00 92.88 127 LEU A CA 1
ATOM 1001 C C . LEU A 1 127 ? -4.179 10.054 -2.348 1.00 92.88 127 LEU A C 1
ATOM 1003 O O . LEU A 1 127 ? -4.305 10.055 -1.127 1.00 92.88 127 LEU A O 1
ATOM 1007 N N . GLN A 1 128 ? -5.160 10.438 -3.165 1.00 91.94 128 GLN A N 1
ATOM 1008 C CA . GLN A 1 128 ? -6.357 11.142 -2.708 1.00 91.94 128 GLN A CA 1
ATOM 1009 C C . GLN A 1 128 ? -7.138 10.390 -1.619 1.00 91.94 128 GLN A C 1
ATOM 1011 O O . GLN A 1 128 ? -7.499 10.988 -0.610 1.00 91.94 128 GLN A O 1
ATOM 1016 N N . ALA A 1 129 ? -7.395 9.090 -1.793 1.00 93.06 129 ALA A N 1
ATOM 1017 C CA . ALA A 1 129 ? -8.158 8.315 -0.812 1.00 93.06 129 ALA A CA 1
ATOM 1018 C C . ALA A 1 129 ? -7.381 8.082 0.495 1.00 93.06 129 ALA A C 1
ATOM 1020 O O . ALA A 1 129 ? -7.987 8.131 1.563 1.00 93.06 129 ALA A O 1
ATOM 1021 N N . ILE A 1 130 ? -6.058 7.888 0.432 1.00 95.19 130 ILE A N 1
ATOM 1022 C CA . ILE A 1 130 ? -5.217 7.726 1.629 1.00 95.19 130 ILE A CA 1
ATOM 1023 C C . ILE A 1 130 ? -5.174 9.027 2.439 1.00 95.19 130 ILE A C 1
ATOM 1025 O O . ILE A 1 130 ? -5.386 8.994 3.648 1.00 95.19 130 ILE A O 1
ATOM 1029 N N . LEU A 1 131 ? -4.957 10.170 1.783 1.00 95.19 131 LEU A N 1
ATOM 1030 C CA . LEU A 1 131 ? -4.927 11.474 2.456 1.00 95.19 131 LEU A CA 1
ATOM 1031 C C . LEU A 1 131 ? -6.294 11.836 3.047 1.00 95.19 131 LEU A C 1
ATOM 1033 O O . LEU A 1 131 ? -6.372 12.200 4.211 1.00 95.19 131 LEU A O 1
ATOM 1037 N N . CYS A 1 132 ? -7.382 11.621 2.300 1.00 94.88 132 CYS A N 1
ATOM 1038 C CA . CYS A 1 132 ? -8.743 11.829 2.804 1.00 94.88 132 CYS A CA 1
ATOM 1039 C C . CYS A 1 132 ? -9.034 10.983 4.056 1.00 94.88 132 CYS A C 1
ATOM 1041 O O . CYS A 1 132 ? -9.621 11.473 5.022 1.00 94.88 132 CYS A O 1
ATOM 1043 N N . LEU A 1 133 ? -8.590 9.723 4.063 1.00 95.25 133 LEU A N 1
ATOM 1044 C CA . LEU A 1 133 ? -8.694 8.852 5.229 1.00 95.25 133 LEU A CA 1
ATOM 1045 C C . LEU A 1 133 ? -7.911 9.406 6.425 1.00 95.25 133 LEU A C 1
ATOM 1047 O O . LEU A 1 133 ? -8.441 9.426 7.537 1.00 95.25 133 LEU A O 1
ATOM 1051 N N . ILE A 1 134 ? -6.672 9.849 6.199 1.00 94.69 134 ILE A N 1
ATOM 1052 C CA . ILE A 1 134 ? -5.806 10.427 7.233 1.00 94.69 134 ILE A CA 1
ATOM 1053 C C . ILE A 1 134 ? -6.457 11.679 7.824 1.00 94.69 134 ILE A C 1
ATOM 1055 O O . ILE A 1 134 ? -6.674 11.728 9.034 1.00 94.69 134 ILE A O 1
ATOM 1059 N N . ASP A 1 135 ? -6.842 12.638 6.984 1.00 94.25 135 ASP A N 1
ATOM 1060 C CA . ASP A 1 135 ? -7.403 13.925 7.407 1.00 94.25 135 ASP A CA 1
ATOM 1061 C C . ASP A 1 135 ? -8.715 13.756 8.188 1.00 94.25 135 ASP A C 1
ATOM 1063 O O . ASP A 1 135 ? -9.012 14.520 9.107 1.00 94.25 135 ASP A O 1
ATOM 1067 N N . TYR A 1 136 ? -9.503 12.727 7.861 1.00 94.44 136 TYR A N 1
ATOM 1068 C CA . TYR A 1 136 ? -10.770 12.450 8.533 1.00 94.44 136 TYR A CA 1
ATOM 1069 C C . TYR A 1 136 ? -10.617 11.669 9.850 1.00 94.44 136 TYR A C 1
ATOM 1071 O O . TYR A 1 136 ? -11.333 11.959 10.820 1.00 94.44 136 TYR A O 1
ATOM 1079 N N . LEU A 1 137 ? -9.745 10.651 9.889 1.00 94.00 137 LEU A N 1
ATOM 1080 C CA . LEU A 1 137 ? -9.621 9.729 11.026 1.00 94.00 137 LEU A CA 1
ATOM 1081 C C . LEU A 1 137 ? -8.580 10.167 12.054 1.00 94.00 137 LEU A C 1
ATOM 1083 O O . LEU A 1 137 ? -8.828 9.995 13.248 1.00 94.00 137 LEU A O 1
ATOM 1087 N N . ALA A 1 138 ? -7.446 10.733 11.634 1.00 92.38 138 ALA A N 1
ATOM 1088 C CA . ALA A 1 138 ? -6.379 11.135 12.550 1.00 92.38 138 ALA A CA 1
ATOM 1089 C C . ALA A 1 138 ? -6.871 12.082 13.666 1.00 92.38 138 ALA A C 1
ATOM 1091 O O . ALA A 1 138 ? -6.697 11.731 14.838 1.00 92.38 138 ALA A O 1
ATOM 1092 N N . PRO A 1 139 ? -7.567 13.204 13.376 1.00 93.69 139 PRO A N 1
ATOM 1093 C CA . PRO A 1 139 ? -8.055 14.091 14.434 1.00 93.69 139 PRO A CA 1
ATOM 1094 C C . PRO A 1 139 ? -9.140 13.437 15.303 1.00 93.69 139 PRO A C 1
ATOM 1096 O O . PRO A 1 139 ? -9.217 13.693 16.503 1.00 93.69 139 PRO A O 1
ATOM 1099 N N . ARG A 1 140 ? -9.970 12.552 14.732 1.00 92.88 140 ARG A N 1
ATOM 1100 C CA . ARG A 1 140 ? -11.017 11.838 15.482 1.00 92.88 140 ARG A CA 1
ATOM 1101 C C . ARG A 1 140 ? -10.446 10.845 16.480 1.00 92.88 140 ARG A C 1
ATOM 1103 O O . ARG A 1 140 ? -10.940 10.769 17.601 1.00 92.88 140 ARG A O 1
ATOM 1110 N N . ILE A 1 141 ? -9.419 10.103 16.082 1.00 91.69 141 ILE A N 1
ATOM 1111 C CA . ILE A 1 141 ? -8.748 9.143 16.960 1.00 91.69 141 ILE A CA 1
ATOM 1112 C C . ILE A 1 141 ? -8.022 9.889 18.073 1.00 91.69 141 ILE A C 1
ATOM 1114 O O . ILE A 1 141 ? -8.165 9.514 19.229 1.00 91.69 141 ILE A O 1
ATOM 1118 N N . GLN A 1 142 ? -7.331 10.986 17.756 1.00 90.38 142 GLN A N 1
ATOM 1119 C CA . GLN A 1 142 ? -6.704 11.834 18.774 1.00 90.38 142 GLN A CA 1
ATOM 1120 C C . GLN A 1 142 ? -7.732 12.353 19.791 1.00 90.38 142 GLN A C 1
ATOM 1122 O O . GLN A 1 142 ? -7.516 12.225 20.995 1.00 90.38 142 GLN A O 1
ATOM 1127 N N . ALA A 1 143 ? -8.878 12.860 19.327 1.00 90.69 143 ALA A N 1
ATOM 1128 C CA . ALA A 1 143 ? -9.954 13.316 20.206 1.00 90.69 143 ALA A CA 1
ATOM 1129 C C . ALA A 1 143 ? -10.564 12.174 21.042 1.00 90.69 143 ALA A C 1
ATOM 1131 O O . ALA A 1 143 ? -10.882 12.368 22.215 1.00 90.69 143 ALA A O 1
ATOM 1132 N N . HIS A 1 144 ? -10.716 10.980 20.464 1.00 88.44 144 HIS A N 1
ATOM 1133 C CA . HIS A 1 144 ? -11.200 9.794 21.172 1.00 88.44 144 HIS A CA 1
ATOM 1134 C C . HIS A 1 144 ? -10.227 9.356 22.274 1.00 88.44 144 HIS A C 1
ATOM 1136 O O . HIS A 1 144 ? -10.652 9.146 23.409 1.00 88.44 144 HIS A O 1
ATOM 1142 N N . CYS A 1 145 ? -8.930 9.296 21.964 1.00 88.50 145 CYS A N 1
ATOM 1143 C CA . CYS A 1 145 ? -7.887 8.964 22.930 1.00 88.50 145 CYS A CA 1
ATOM 1144 C C . CYS A 1 145 ? -7.831 9.973 24.081 1.00 88.50 145 CYS A C 1
ATOM 1146 O O . CYS A 1 145 ? -7.755 9.566 25.23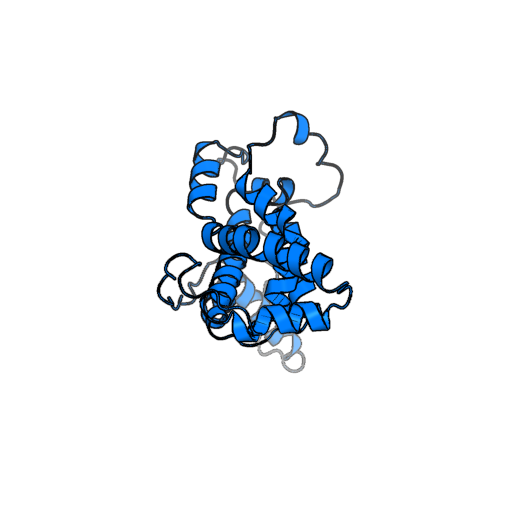4 1.00 88.50 145 CYS A O 1
ATOM 1148 N N . GLN A 1 146 ? -7.946 11.274 23.792 1.00 89.50 146 GLN A N 1
ATOM 1149 C CA . GLN A 1 146 ? -7.951 12.317 24.824 1.00 89.50 146 GLN A CA 1
ATOM 1150 C C . GLN A 1 146 ? -9.195 12.267 25.720 1.00 89.50 146 GLN A C 1
ATOM 1152 O O . GLN A 1 146 ? -9.099 12.494 26.921 1.00 89.50 146 GLN A O 1
ATOM 1157 N N . ARG A 1 147 ? -10.375 11.989 25.152 1.00 89.06 147 ARG A N 1
ATOM 1158 C CA . ARG A 1 147 ? -11.641 12.002 25.900 1.00 89.06 147 ARG A CA 1
ATOM 1159 C C . ARG A 1 147 ? -11.798 10.803 26.832 1.00 89.06 147 ARG A C 1
ATOM 1161 O O . ARG A 1 147 ? -12.387 10.946 27.899 1.00 89.06 147 ARG A O 1
ATOM 1168 N N . ASN A 1 148 ? -11.328 9.641 26.398 1.00 81.69 148 ASN A N 1
ATOM 1169 C CA . ASN A 1 148 ? -11.535 8.376 27.095 1.00 81.69 148 ASN A CA 1
ATOM 1170 C C . ASN A 1 148 ? -10.266 7.881 27.823 1.00 81.69 148 ASN A C 1
ATOM 1172 O O . ASN A 1 148 ? -10.291 6.784 28.365 1.00 81.69 148 ASN A O 1
ATOM 1176 N N . ASP A 1 149 ? -9.179 8.670 27.826 1.00 79.50 149 ASP A N 1
ATOM 1177 C CA . ASP A 1 149 ? -7.847 8.309 28.357 1.00 79.50 149 ASP A CA 1
ATOM 1178 C C . ASP A 1 149 ? -7.305 6.980 27.793 1.00 79.50 149 ASP A C 1
ATOM 1180 O O . ASP A 1 149 ? -6.698 6.148 28.469 1.00 79.50 149 ASP A O 1
ATOM 1184 N N . VAL A 1 150 ? -7.572 6.755 26.506 1.00 78.31 150 VAL A N 1
ATOM 1185 C CA . VAL A 1 150 ? -7.272 5.491 25.831 1.00 78.31 150 VAL A CA 1
ATOM 1186 C C . VAL A 1 150 ? -5.848 5.517 25.317 1.00 78.31 150 VAL A C 1
ATOM 1188 O O . VAL A 1 150 ? -5.522 6.244 24.375 1.00 78.31 150 VAL A O 1
ATOM 1191 N N . THR A 1 151 ? -5.019 4.657 25.896 1.00 78.00 151 THR A N 1
ATOM 1192 C CA . THR A 1 151 ? -3.641 4.399 25.455 1.00 78.00 151 THR A CA 1
ATOM 1193 C C . THR A 1 151 ? -3.479 3.048 24.758 1.00 78.00 151 THR A C 1
ATOM 1195 O O . THR A 1 151 ? -2.452 2.810 24.122 1.00 78.00 151 THR A O 1
ATOM 1198 N N . ASP A 1 152 ? -4.489 2.176 24.829 1.00 86.88 152 ASP A N 1
ATOM 1199 C CA . ASP A 1 152 ? -4.414 0.812 24.313 1.00 86.88 152 ASP A CA 1
ATOM 1200 C C . ASP A 1 152 ? -4.728 0.713 22.811 1.00 86.88 152 ASP A C 1
ATOM 1202 O O . ASP A 1 152 ? -5.677 1.305 22.285 1.00 86.88 152 ASP A O 1
ATOM 1206 N N . GLN A 1 153 ? -3.934 -0.098 22.111 1.00 88.62 153 GLN A N 1
ATOM 1207 C CA . GLN A 1 153 ? -4.075 -0.335 20.678 1.00 88.62 153 GLN A CA 1
ATOM 1208 C C . GLN A 1 153 ? -5.409 -1.020 20.353 1.00 88.62 153 GLN A C 1
ATOM 1210 O O . GLN A 1 153 ? -6.051 -0.676 19.356 1.00 88.62 153 GLN A O 1
ATOM 1215 N N . ASP A 1 154 ? -5.845 -1.982 21.170 1.00 89.81 154 ASP A N 1
ATOM 1216 C CA . ASP A 1 154 ? -7.051 -2.759 20.874 1.00 89.81 154 ASP A CA 1
ATOM 1217 C C . ASP A 1 154 ? -8.321 -1.913 20.931 1.00 89.81 154 ASP A C 1
ATOM 1219 O O . ASP A 1 154 ? -9.267 -2.160 20.179 1.00 89.81 154 ASP A O 1
ATOM 1223 N N . GLU A 1 155 ? -8.349 -0.881 21.766 1.00 89.88 155 GLU A N 1
ATOM 1224 C CA . GLU A 1 155 ? -9.478 0.039 21.836 1.00 89.88 155 GLU A CA 1
ATOM 1225 C C . GLU A 1 155 ? -9.554 0.958 20.613 1.00 89.88 155 GLU A C 1
ATOM 1227 O O . GLU A 1 155 ? -10.628 1.086 20.016 1.00 89.88 155 GLU A O 1
ATOM 1232 N N . VAL A 1 156 ? -8.416 1.476 20.137 1.00 91.50 156 VAL A N 1
ATOM 1233 C CA . VAL A 1 156 ? -8.355 2.209 18.859 1.00 91.50 156 VAL A CA 1
ATOM 1234 C C . VAL A 1 156 ? -8.829 1.323 17.704 1.00 91.50 156 VAL A C 1
ATOM 1236 O O . VAL A 1 156 ? -9.584 1.766 16.836 1.00 91.50 156 VAL A O 1
ATOM 1239 N N . LEU A 1 157 ? -8.449 0.044 17.700 1.00 92.44 157 LEU A N 1
ATOM 1240 C CA . LEU A 1 157 ? -8.895 -0.908 16.683 1.00 92.44 157 LEU A CA 1
ATOM 1241 C C . LEU A 1 157 ? -10.396 -1.211 16.775 1.00 92.44 157 LEU A C 1
ATOM 1243 O O . LEU A 1 157 ? -11.045 -1.362 15.737 1.00 92.44 157 LEU A O 1
ATOM 1247 N N . ARG A 1 158 ? -10.974 -1.289 17.982 1.00 91.75 158 ARG A N 1
ATOM 1248 C CA . ARG A 1 158 ? -12.435 -1.406 18.159 1.00 91.75 158 ARG A CA 1
ATOM 1249 C C . ARG A 1 158 ? -13.152 -0.173 17.613 1.00 91.75 158 ARG A C 1
ATOM 1251 O O . ARG A 1 158 ? -14.120 -0.336 16.872 1.00 91.75 158 ARG A O 1
ATOM 1258 N N . TYR A 1 159 ? -12.647 1.024 17.904 1.00 91.81 159 TYR A N 1
ATOM 1259 C CA . TYR A 1 159 ? -13.192 2.274 17.374 1.00 91.81 159 TYR A CA 1
ATOM 1260 C C . TYR A 1 159 ? -13.150 2.318 15.838 1.00 91.81 159 TYR A C 1
ATOM 1262 O O . TYR A 1 159 ? -14.151 2.639 15.193 1.00 91.81 159 TYR A O 1
ATOM 1270 N N . LEU A 1 160 ? -12.025 1.921 15.233 1.00 92.75 160 LEU A N 1
ATOM 1271 C CA . LEU A 1 160 ? -11.878 1.854 13.775 1.00 92.75 160 LEU A CA 1
ATOM 1272 C C . LEU A 1 160 ? -12.880 0.891 13.125 1.00 92.75 160 LEU A C 1
ATOM 1274 O O . LEU A 1 160 ? -13.464 1.239 12.105 1.00 92.75 160 LEU A O 1
ATOM 1278 N N . ARG A 1 161 ? -13.125 -0.283 13.723 1.00 91.62 161 ARG A N 1
ATOM 1279 C CA . ARG A 1 161 ? -14.112 -1.256 13.211 1.00 91.62 161 ARG A CA 1
ATOM 1280 C C . ARG A 1 161 ? -15.553 -0.746 13.278 1.00 91.62 161 ARG A C 1
ATOM 1282 O O . ARG A 1 161 ? -16.366 -1.133 12.451 1.00 91.62 161 ARG A O 1
ATOM 1289 N N . GLN A 1 162 ? -15.874 0.094 14.260 1.00 91.62 162 GLN A N 1
ATOM 1290 C CA . GLN A 1 162 ? -17.204 0.699 14.404 1.00 91.62 162 GLN A CA 1
ATOM 1291 C C . GLN A 1 162 ? -17.393 1.936 13.515 1.00 91.62 162 GLN A C 1
ATOM 1293 O O . GLN A 1 162 ? -18.521 2.365 13.273 1.00 91.62 162 GLN A O 1
ATOM 1298 N N . THR A 1 163 ? -16.298 2.528 13.038 1.00 91.44 163 THR A N 1
ATOM 1299 C CA . THR A 1 163 ? -16.336 3.734 12.214 1.00 91.44 163 THR A CA 1
ATOM 1300 C C . THR A 1 163 ? -16.678 3.383 10.770 1.00 91.44 163 THR A C 1
ATOM 1302 O O . THR A 1 163 ? -16.036 2.541 10.150 1.00 91.44 163 THR A O 1
ATOM 1305 N N . THR A 1 164 ? -17.667 4.074 10.204 1.00 89.06 164 THR A N 1
ATOM 1306 C CA . THR A 1 164 ? -17.999 3.962 8.780 1.00 89.06 164 THR A CA 1
ATOM 1307 C C . THR A 1 164 ? -17.297 5.044 7.962 1.00 89.06 164 THR A C 1
ATOM 1309 O O . THR A 1 164 ? -17.258 6.211 8.356 1.00 89.06 164 THR A O 1
ATOM 1312 N N . MET A 1 165 ? -16.759 4.649 6.806 1.00 88.31 165 MET A N 1
ATOM 1313 C CA . MET A 1 165 ? -16.124 5.542 5.825 1.00 88.31 165 MET A CA 1
ATOM 1314 C C . MET A 1 165 ? -17.010 5.803 4.594 1.00 88.31 165 MET A C 1
ATOM 1316 O O . MET A 1 165 ? -16.587 6.467 3.643 1.00 88.31 165 MET A O 1
ATOM 1320 N N . VAL A 1 166 ? -18.241 5.279 4.591 1.00 81.75 166 VAL A N 1
ATOM 1321 C CA . VAL A 1 166 ? -19.178 5.420 3.470 1.00 81.75 166 VAL A CA 1
ATOM 1322 C C . VAL A 1 166 ? -19.563 6.890 3.298 1.00 81.75 166 VAL A C 1
ATOM 1324 O O . VAL A 1 166 ? -20.002 7.540 4.241 1.00 81.75 166 VAL A O 1
ATOM 1327 N N . GLY A 1 167 ? -19.388 7.414 2.084 1.00 83.62 167 GLY A N 1
ATOM 1328 C CA . GLY A 1 167 ? -19.689 8.810 1.746 1.00 83.62 167 GLY A CA 1
ATOM 1329 C C . GLY A 1 167 ? -18.604 9.823 2.129 1.00 83.62 167 GLY A C 1
ATOM 1330 O O . GLY A 1 167 ? -18.738 10.990 1.776 1.00 83.62 167 GLY A O 1
ATOM 1331 N N . ILE A 1 168 ? -17.534 9.394 2.808 1.00 89.75 168 ILE A N 1
ATOM 1332 C CA . ILE A 1 168 ? -16.373 10.240 3.128 1.00 89.75 168 ILE A CA 1
ATOM 1333 C C . ILE A 1 168 ? -15.273 10.068 2.082 1.00 89.75 168 ILE A C 1
ATOM 1335 O O . ILE A 1 168 ? -14.703 11.046 1.606 1.00 89.75 168 ILE A O 1
ATOM 1339 N N . LEU A 1 169 ? -14.974 8.817 1.727 1.00 91.81 169 LEU A N 1
ATOM 1340 C CA . LEU A 1 169 ? -13.948 8.502 0.737 1.00 91.81 169 LEU A CA 1
ATOM 1341 C C . LEU A 1 169 ? -14.401 8.883 -0.683 1.00 91.81 169 LEU A C 1
ATOM 1343 O O . LEU A 1 169 ? -15.598 8.830 -0.982 1.00 91.81 169 LEU A O 1
ATOM 1347 N N . PRO A 1 170 ? -13.456 9.225 -1.581 1.00 90.00 170 PRO A N 1
ATOM 1348 C CA . PRO A 1 170 ? -13.771 9.460 -2.985 1.00 90.00 170 PRO A CA 1
ATOM 1349 C C . PRO A 1 170 ? -14.356 8.202 -3.635 1.00 90.00 170 PRO A C 1
ATOM 1351 O O . PRO A 1 170 ? -14.125 7.080 -3.179 1.00 90.00 170 PRO A O 1
ATOM 1354 N N . VAL A 1 171 ? -15.097 8.400 -4.730 1.00 88.00 171 VAL A N 1
ATOM 1355 C CA . VAL A 1 171 ? -15.735 7.304 -5.470 1.00 88.00 171 VAL A CA 1
ATOM 1356 C C . VAL A 1 171 ? -14.679 6.271 -5.873 1.00 88.00 171 VAL A C 1
ATOM 1358 O O . VAL A 1 171 ? -13.693 6.641 -6.521 1.00 88.00 171 VAL A O 1
ATOM 1361 N N . PRO A 1 172 ? -14.864 4.989 -5.508 1.00 85.69 172 PRO A N 1
ATOM 1362 C CA . PRO A 1 172 ? -13.887 3.968 -5.823 1.00 85.69 172 PRO A CA 1
ATOM 1363 C C . PRO A 1 172 ? -13.830 3.709 -7.326 1.00 85.69 172 PRO A C 1
ATOM 1365 O O . PRO A 1 172 ? -14.855 3.691 -8.012 1.00 85.69 172 PRO A O 1
ATOM 1368 N N . HIS A 1 173 ? -12.626 3.478 -7.851 1.00 83.62 173 HIS A N 1
ATOM 1369 C CA . HIS A 1 173 ? -12.495 3.040 -9.238 1.00 83.62 173 HIS A CA 1
ATOM 1370 C C . HIS A 1 173 ? -12.990 1.595 -9.363 1.00 83.62 173 HIS A C 1
ATOM 1372 O O . HIS A 1 173 ? -12.750 0.810 -8.448 1.00 83.62 173 HIS A O 1
ATOM 1378 N N . PRO A 1 174 ? -13.601 1.186 -10.488 1.00 87.38 174 PRO A N 1
ATOM 1379 C CA . PRO A 1 174 ? -13.998 -0.205 -10.692 1.00 87.38 174 PRO A CA 1
ATOM 1380 C C . PRO A 1 174 ? -12.825 -1.176 -10.497 1.00 87.38 174 PRO A C 1
ATOM 1382 O O . PRO A 1 174 ? -11.682 -0.855 -10.835 1.00 87.38 174 PRO A O 1
ATOM 1385 N N . ILE A 1 175 ? -13.096 -2.371 -9.968 1.00 88.19 175 ILE A N 1
ATOM 1386 C CA . ILE A 1 175 ? -12.080 -3.422 -9.838 1.00 88.19 175 ILE A CA 1
ATOM 1387 C C . ILE A 1 175 ? -11.673 -3.876 -11.245 1.00 88.19 175 ILE A C 1
ATOM 1389 O O . ILE A 1 175 ? -12.459 -4.499 -11.957 1.00 88.19 175 ILE A O 1
ATOM 1393 N N . VAL A 1 176 ? -10.439 -3.563 -11.645 1.00 83.69 176 VAL A N 1
ATOM 1394 C CA . VAL A 1 176 ? -9.876 -3.961 -12.942 1.00 83.69 176 VAL A CA 1
ATOM 1395 C C . VAL A 1 176 ? -8.910 -5.122 -12.743 1.00 83.69 176 VAL A C 1
ATOM 1397 O O . VAL A 1 176 ? -7.890 -4.989 -12.066 1.00 83.69 176 VAL A O 1
ATOM 1400 N N . ILE A 1 177 ? -9.201 -6.254 -13.384 1.00 87.38 177 ILE A N 1
ATOM 1401 C CA . ILE A 1 177 ? -8.292 -7.400 -13.417 1.00 87.38 177 ILE A CA 1
ATOM 1402 C C . ILE A 1 177 ? -7.239 -7.148 -14.492 1.00 87.38 177 ILE A C 1
ATOM 1404 O O . ILE A 1 177 ? -7.535 -7.119 -15.686 1.00 87.38 177 ILE A O 1
ATOM 1408 N N . ARG A 1 178 ? -5.986 -6.988 -14.071 1.00 88.38 178 ARG A N 1
ATOM 1409 C CA . ARG A 1 178 ? -4.850 -6.851 -14.986 1.00 88.38 178 ARG A CA 1
ATOM 1410 C C . ARG A 1 178 ? -4.294 -8.219 -15.351 1.00 88.38 178 ARG A C 1
ATOM 1412 O O . ARG A 1 178 ? -3.912 -8.990 -14.470 1.00 88.38 178 ARG A O 1
ATOM 1419 N N . THR A 1 179 ? -4.207 -8.512 -16.641 1.00 86.88 179 THR A N 1
ATOM 1420 C CA . THR A 1 179 ? -3.561 -9.731 -17.132 1.00 86.88 179 THR A CA 1
ATOM 1421 C C . THR A 1 179 ? -2.043 -9.589 -17.095 1.00 86.88 179 THR A C 1
ATOM 1423 O O . THR A 1 179 ? -1.492 -8.491 -17.197 1.00 86.88 179 THR A O 1
ATOM 1426 N N . TYR A 1 180 ? -1.353 -10.713 -16.911 1.00 84.06 180 TYR A N 1
ATOM 1427 C CA . TYR A 1 180 ? 0.099 -10.746 -17.013 1.00 84.06 180 TYR A CA 1
ATOM 1428 C C . TYR A 1 180 ? 0.532 -10.373 -18.434 1.00 84.06 180 TYR A C 1
ATOM 1430 O O . TYR A 1 180 ? 0.013 -10.917 -19.406 1.00 84.06 180 TYR A O 1
ATOM 1438 N N . GLN A 1 181 ? 1.493 -9.457 -18.536 1.00 82.62 181 GLN A N 1
ATOM 1439 C CA . GLN A 1 181 ? 2.122 -9.068 -19.792 1.00 82.62 181 GLN A CA 1
ATOM 1440 C C . GLN A 1 181 ? 3.553 -9.594 -19.774 1.00 82.62 181 GLN A C 1
ATOM 1442 O O . GLN A 1 181 ? 4.339 -9.225 -18.898 1.00 82.62 181 GLN A O 1
ATOM 1447 N N . ALA A 1 182 ? 3.872 -10.487 -20.708 1.00 80.88 182 ALA A N 1
ATOM 1448 C CA . ALA A 1 182 ? 5.213 -11.037 -20.818 1.00 80.88 182 ALA A CA 1
ATOM 1449 C C . ALA A 1 182 ? 6.188 -9.944 -21.275 1.00 80.88 182 ALA A C 1
ATOM 1451 O O . ALA A 1 182 ? 5.912 -9.203 -22.216 1.00 80.88 182 ALA A O 1
ATOM 1452 N N . SER A 1 183 ? 7.339 -9.863 -20.617 1.00 85.38 183 SER A N 1
ATOM 1453 C CA . SER A 1 183 ? 8.458 -9.012 -21.024 1.00 85.38 183 SER A CA 1
ATOM 1454 C C . SER A 1 183 ? 9.687 -9.858 -21.355 1.00 85.38 183 SER A C 1
ATOM 1456 O O . SER A 1 183 ? 9.838 -10.973 -20.844 1.00 85.38 183 SER A O 1
ATOM 1458 N N . SER A 1 184 ? 10.600 -9.323 -22.168 1.00 83.88 184 SER A N 1
ATOM 1459 C CA . SER A 1 184 ? 11.890 -9.965 -22.470 1.00 83.88 184 SER A CA 1
ATOM 1460 C C . SER A 1 184 ? 12.646 -10.351 -21.193 1.00 83.88 184 SER A C 1
ATOM 1462 O O . SER A 1 184 ? 13.132 -11.473 -21.077 1.00 83.88 184 SER A O 1
ATOM 1464 N N . TYR A 1 185 ? 12.644 -9.471 -20.189 1.00 81.31 185 TYR A N 1
ATOM 1465 C CA . TYR A 1 185 ? 13.248 -9.719 -18.880 1.00 81.31 185 TYR A CA 1
ATOM 1466 C C . TYR A 1 185 ? 12.611 -10.902 -18.147 1.00 81.31 185 TYR A C 1
ATOM 1468 O O . TYR A 1 185 ? 13.319 -11.756 -17.618 1.00 81.31 185 TYR A O 1
ATOM 1476 N N . THR A 1 186 ? 11.277 -10.999 -18.137 1.00 84.75 186 THR A N 1
ATOM 1477 C CA . THR A 1 186 ? 10.594 -12.140 -17.504 1.00 84.75 186 THR A CA 1
ATOM 1478 C C . THR A 1 186 ? 10.850 -13.449 -18.240 1.00 84.75 186 THR A C 1
ATOM 1480 O O . THR A 1 186 ? 11.022 -14.478 -17.590 1.00 84.75 186 THR A O 1
ATOM 1483 N N . ALA A 1 187 ? 10.931 -13.416 -19.574 1.00 85.06 187 ALA A N 1
ATOM 1484 C CA . ALA A 1 187 ? 11.266 -14.585 -20.376 1.00 85.06 187 ALA A CA 1
ATOM 1485 C C . ALA A 1 187 ? 12.704 -15.048 -20.104 1.00 85.06 187 ALA A C 1
ATOM 1487 O O . ALA A 1 187 ? 12.939 -16.243 -19.933 1.00 85.06 187 ALA A O 1
ATOM 1488 N N . MET A 1 188 ? 13.648 -14.110 -19.996 1.00 85.44 188 MET A N 1
ATOM 1489 C CA . MET A 1 188 ? 15.044 -14.396 -19.666 1.00 85.44 188 MET A CA 1
ATOM 1490 C C . MET A 1 188 ? 15.180 -14.981 -18.257 1.00 85.44 188 MET A C 1
ATOM 1492 O O . MET A 1 188 ? 15.747 -16.060 -18.102 1.00 85.44 188 MET A O 1
ATOM 1496 N N . TRP A 1 189 ? 14.575 -14.339 -17.251 1.00 87.06 189 TRP A N 1
ATOM 1497 C CA . TRP A 1 189 ? 14.548 -14.847 -15.877 1.00 87.06 189 TRP A CA 1
ATOM 1498 C C . TRP A 1 189 ? 13.941 -16.251 -15.799 1.00 87.06 189 TRP A C 1
ATOM 1500 O O . TRP A 1 189 ? 14.533 -17.151 -15.202 1.00 87.06 189 TRP A O 1
ATOM 1510 N N . PHE A 1 190 ? 12.783 -16.456 -16.434 1.00 87.62 190 PHE A N 1
ATOM 1511 C CA . PHE A 1 190 ? 12.103 -17.747 -16.440 1.00 87.62 190 PHE A CA 1
ATOM 1512 C C . PHE A 1 190 ? 12.961 -18.818 -17.110 1.00 87.62 190 PHE A C 1
ATOM 1514 O O . PHE A 1 190 ? 13.094 -19.914 -16.577 1.00 87.62 190 PHE A O 1
ATOM 1521 N N . THR A 1 191 ? 13.595 -18.489 -18.237 1.00 87.88 191 THR A N 1
ATOM 1522 C CA . THR A 1 191 ? 14.486 -19.401 -18.963 1.00 87.88 191 THR A CA 1
ATOM 1523 C C . THR A 1 191 ? 15.687 -19.794 -18.103 1.00 87.88 191 THR A C 1
ATOM 1525 O O . THR A 1 191 ? 15.944 -20.987 -17.943 1.00 87.88 191 THR A O 1
ATOM 1528 N N . SER A 1 192 ? 16.376 -18.831 -17.483 1.00 87.94 192 SER A N 1
ATOM 1529 C CA . SER A 1 192 ? 17.495 -19.101 -16.567 1.00 87.94 192 SER A CA 1
ATOM 1530 C C . SER A 1 192 ? 17.068 -19.944 -15.362 1.00 87.94 192 SER A C 1
ATOM 1532 O O . SER A 1 192 ? 17.755 -20.904 -15.011 1.00 87.94 192 SER A O 1
ATOM 1534 N N . TYR A 1 193 ? 15.916 -19.643 -14.756 1.00 88.44 193 TYR A N 1
ATOM 1535 C CA . TYR A 1 193 ? 15.366 -20.427 -13.648 1.00 88.44 193 TYR A CA 1
ATOM 1536 C C . TYR A 1 193 ? 15.038 -21.863 -14.075 1.00 88.44 193 TYR A C 1
ATOM 1538 O O . TYR A 1 193 ? 15.452 -22.818 -13.417 1.00 88.44 193 TYR A O 1
ATOM 1546 N N . MET A 1 194 ? 14.337 -22.026 -15.198 1.00 88.06 194 MET A N 1
ATOM 1547 C CA . MET A 1 194 ? 13.905 -23.326 -15.704 1.00 88.06 194 MET A CA 1
ATOM 1548 C C . MET A 1 194 ? 15.110 -24.204 -16.056 1.00 88.06 194 MET A C 1
ATOM 1550 O O . MET A 1 194 ? 15.163 -25.364 -15.643 1.00 88.06 194 MET A O 1
ATOM 1554 N N . TRP A 1 195 ? 16.125 -23.643 -16.720 1.00 86.00 195 TRP A N 1
ATOM 1555 C CA . TRP A 1 195 ? 17.380 -24.352 -16.972 1.00 86.00 195 TRP A CA 1
ATOM 1556 C C . TRP A 1 195 ? 18.156 -24.654 -15.692 1.00 86.00 195 TRP A C 1
ATOM 1558 O O . TRP A 1 195 ? 18.743 -25.729 -15.602 1.00 86.00 195 TRP A O 1
ATOM 1568 N N . GLY A 1 196 ? 18.127 -23.779 -14.685 1.00 86.44 196 GLY A N 1
ATOM 1569 C CA . GLY A 1 196 ? 18.719 -24.057 -13.374 1.00 86.44 196 GLY A CA 1
ATOM 1570 C C . GLY A 1 196 ? 18.057 -25.251 -12.674 1.00 86.44 196 GLY A C 1
ATOM 1571 O O . GLY A 1 196 ? 18.741 -26.138 -12.153 1.00 86.44 196 GLY A O 1
ATOM 1572 N N . VAL A 1 197 ? 16.725 -25.334 -12.714 1.00 87.25 197 VAL A N 1
ATOM 1573 C CA . VAL A 1 197 ? 15.975 -26.472 -12.157 1.00 87.25 197 VAL A CA 1
ATOM 1574 C C . VAL A 1 197 ? 16.255 -27.755 -12.940 1.00 87.25 197 VAL A C 1
ATOM 1576 O O . VAL A 1 197 ? 16.531 -28.785 -12.328 1.00 87.25 197 VAL A O 1
ATOM 1579 N N . ILE A 1 198 ? 16.234 -27.708 -14.275 1.00 85.38 198 ILE A N 1
ATOM 1580 C CA . ILE A 1 198 ? 16.562 -28.873 -15.110 1.00 85.38 198 ILE A CA 1
ATOM 1581 C C . ILE A 1 198 ? 17.986 -29.330 -14.795 1.00 85.38 198 ILE A C 1
ATOM 1583 O O . ILE A 1 198 ? 18.186 -30.470 -14.387 1.00 85.38 198 ILE A O 1
ATOM 1587 N N . PHE A 1 199 ? 18.965 -28.427 -14.863 1.00 82.81 199 PHE A N 1
ATOM 1588 C CA . PHE A 1 199 ? 20.360 -28.742 -14.581 1.00 82.81 199 PHE A CA 1
ATOM 1589 C C . PHE A 1 199 ? 20.526 -29.446 -13.232 1.00 82.81 199 PHE A C 1
ATOM 1591 O O . PHE A 1 199 ? 21.112 -30.525 -13.177 1.00 82.81 199 PHE A O 1
ATOM 1598 N N . THR A 1 200 ? 19.967 -28.894 -12.153 1.00 84.50 200 THR A N 1
ATOM 1599 C CA . THR A 1 200 ? 20.097 -29.475 -10.804 1.00 84.50 200 THR A CA 1
ATOM 1600 C C . THR A 1 200 ? 19.425 -30.842 -10.656 1.00 84.50 200 THR A C 1
ATOM 1602 O O . THR A 1 200 ? 19.884 -31.657 -9.855 1.00 84.50 200 THR A O 1
ATOM 1605 N N . ARG A 1 201 ? 18.363 -31.132 -11.416 1.00 83.44 201 ARG A N 1
ATOM 1606 C CA . ARG A 1 201 ? 17.594 -32.381 -11.285 1.00 83.44 201 ARG A CA 1
ATOM 1607 C C . ARG A 1 201 ? 18.076 -33.512 -12.195 1.00 83.44 201 ARG A C 1
ATOM 1609 O O . ARG A 1 201 ? 17.937 -34.672 -11.811 1.00 83.44 201 ARG A O 1
ATOM 1616 N N . SER A 1 202 ? 18.697 -33.220 -13.335 1.00 75.06 202 SER A N 1
ATOM 1617 C CA . SER A 1 202 ? 19.170 -34.232 -14.307 1.00 75.06 202 SER A CA 1
ATOM 1618 C C . SER A 1 202 ? 20.685 -34.478 -14.273 1.00 75.06 202 SER A C 1
ATOM 1620 O O . SER A 1 202 ? 21.324 -34.713 -15.293 1.00 75.06 202 SER A O 1
ATOM 1622 N N . GLN A 1 203 ? 21.268 -34.505 -13.072 1.00 72.81 203 GLN A N 1
ATOM 1623 C CA . GLN A 1 203 ? 22.694 -34.812 -12.864 1.00 72.81 203 GLN A CA 1
ATOM 1624 C C . GLN A 1 203 ? 23.052 -36.300 -13.061 1.00 72.81 203 GLN A C 1
ATOM 1626 O O . GLN A 1 203 ? 24.213 -36.631 -13.268 1.00 72.81 203 GLN A O 1
ATOM 1631 N N . ARG A 1 204 ? 22.077 -37.218 -12.972 1.00 67.88 204 ARG A N 1
ATOM 1632 C CA . ARG A 1 204 ? 22.332 -38.676 -12.999 1.00 67.88 204 ARG A CA 1
ATOM 1633 C C . ARG A 1 204 ? 22.385 -39.288 -14.399 1.00 67.88 204 ARG A C 1
ATOM 1635 O O . ARG A 1 204 ? 22.992 -40.337 -14.567 1.00 67.88 204 ARG A O 1
ATOM 1642 N N . MET A 1 205 ? 21.754 -38.659 -15.387 1.00 63.31 205 MET A N 1
ATOM 1643 C CA . MET A 1 205 ? 21.778 -39.112 -16.775 1.00 63.31 205 MET A CA 1
ATOM 1644 C C . MET A 1 205 ? 21.799 -37.863 -17.662 1.00 63.31 205 MET A C 1
ATOM 1646 O O . MET A 1 205 ? 20.813 -37.121 -17.662 1.00 63.31 205 MET A O 1
ATOM 1650 N N . PRO A 1 206 ? 22.913 -37.566 -18.355 1.00 64.12 206 PRO A N 1
ATOM 1651 C CA . PRO A 1 206 ? 23.016 -36.364 -19.168 1.00 64.12 206 PRO A CA 1
ATOM 1652 C C . PRO A 1 206 ? 22.148 -36.527 -20.420 1.00 64.12 206 PRO A C 1
ATOM 1654 O O . PRO A 1 206 ? 22.591 -37.029 -21.447 1.00 64.12 206 PRO A O 1
ATOM 1657 N N . LEU A 1 207 ? 20.886 -36.107 -20.323 1.00 66.50 207 LEU A N 1
ATOM 1658 C CA . LEU A 1 207 ? 19.971 -35.994 -21.465 1.00 66.50 207 LEU A CA 1
ATOM 1659 C C . LEU A 1 207 ? 20.348 -34.822 -22.392 1.00 66.50 207 LEU A C 1
ATOM 1661 O O . LEU A 1 207 ? 19.808 -34.701 -23.486 1.00 66.50 207 LEU A O 1
ATOM 1665 N N . TYR A 1 208 ? 21.255 -33.946 -21.954 1.00 69.94 208 TYR A N 1
ATOM 1666 C CA . TYR A 1 208 ? 21.647 -32.726 -22.651 1.00 69.94 208 TYR A CA 1
ATOM 1667 C C . TYR A 1 208 ? 23.147 -32.451 -22.523 1.00 69.94 208 TYR A C 1
ATOM 1669 O O . TYR A 1 208 ? 23.793 -32.788 -21.529 1.00 69.94 208 TYR A O 1
ATOM 1677 N N . ASP A 1 209 ? 23.686 -31.777 -23.539 1.00 71.31 209 ASP A N 1
ATOM 1678 C CA . ASP A 1 209 ? 25.050 -31.257 -23.543 1.00 71.31 209 ASP A CA 1
ATOM 1679 C C . ASP A 1 209 ? 25.125 -29.996 -22.671 1.00 71.31 209 ASP A C 1
ATOM 1681 O O . ASP A 1 209 ? 24.754 -28.895 -23.086 1.00 71.31 209 ASP A O 1
ATOM 1685 N N . TRP A 1 210 ? 25.595 -30.165 -21.436 1.00 69.00 210 TRP A N 1
ATOM 1686 C CA . TRP A 1 210 ? 25.723 -29.084 -20.459 1.00 69.00 210 TRP A CA 1
ATOM 1687 C C . TRP A 1 210 ? 26.616 -27.930 -20.943 1.00 69.00 210 TRP A C 1
ATOM 1689 O O . TRP A 1 210 ? 26.435 -26.806 -20.480 1.00 69.00 210 TRP A O 1
ATOM 1699 N N . LYS A 1 211 ? 27.516 -28.151 -21.916 1.00 71.62 211 LYS A N 1
ATOM 1700 C CA . LYS A 1 211 ? 28.386 -27.100 -22.480 1.00 71.62 211 LYS A CA 1
ATOM 1701 C C . LYS A 1 211 ? 27.630 -26.074 -23.327 1.00 71.62 211 LYS A C 1
ATOM 1703 O O . LYS A 1 211 ? 28.147 -24.986 -23.575 1.00 71.62 211 LYS A O 1
ATOM 1708 N N . LYS A 1 212 ? 26.420 -26.407 -23.785 1.00 70.69 212 LYS A N 1
ATOM 1709 C CA . LYS A 1 212 ? 25.569 -25.514 -24.589 1.00 70.69 212 LYS A CA 1
ATOM 1710 C C . LYS A 1 212 ? 24.583 -24.701 -23.747 1.00 70.69 212 LYS A C 1
ATOM 1712 O O . LYS A 1 212 ? 23.975 -23.771 -24.270 1.00 70.69 212 LYS A O 1
ATOM 1717 N N . ILE A 1 213 ? 24.427 -25.019 -22.460 1.00 69.25 213 ILE A N 1
ATOM 1718 C CA . ILE A 1 213 ? 23.500 -24.321 -21.565 1.00 69.25 213 ILE A CA 1
ATOM 1719 C C . ILE A 1 213 ? 24.223 -23.121 -20.946 1.00 69.25 213 ILE A C 1
ATOM 1721 O O . ILE A 1 213 ? 25.083 -23.274 -20.082 1.00 69.25 213 ILE A O 1
ATOM 1725 N N . ARG A 1 214 ? 23.853 -21.908 -21.366 1.00 66.50 214 ARG A N 1
ATOM 1726 C CA . ARG A 1 214 ? 24.306 -20.661 -20.733 1.00 66.50 214 ARG A CA 1
ATOM 1727 C C . ARG A 1 214 ? 23.261 -20.216 -19.711 1.00 66.50 214 ARG A C 1
ATOM 1729 O O . ARG A 1 214 ? 22.245 -19.641 -20.080 1.00 66.50 214 ARG A O 1
ATOM 1736 N N . LEU A 1 215 ? 23.488 -20.533 -18.435 1.00 65.81 215 LEU A N 1
ATOM 1737 C CA . LEU A 1 215 ? 22.560 -20.202 -17.339 1.00 65.81 215 LEU A CA 1
ATOM 1738 C C . LEU A 1 215 ? 22.546 -18.706 -17.002 1.00 65.81 215 LEU A C 1
ATOM 1740 O O . LEU A 1 215 ? 21.509 -18.164 -16.618 1.00 65.81 215 LEU A O 1
ATOM 1744 N N . VAL A 1 216 ? 23.691 -18.048 -17.177 1.00 60.38 216 VAL A N 1
ATOM 1745 C CA . VAL A 1 216 ? 23.866 -16.615 -16.957 1.00 60.38 216 VAL A CA 1
ATOM 1746 C C . VAL A 1 216 ? 24.486 -16.043 -18.222 1.00 60.38 216 VAL A C 1
ATOM 1748 O O . VAL A 1 216 ? 25.637 -16.333 -18.548 1.00 60.38 216 VAL A O 1
ATOM 1751 N N . VAL A 1 217 ? 23.698 -15.277 -18.968 1.00 59.09 217 VAL A N 1
ATOM 1752 C CA . VAL A 1 217 ? 24.225 -14.390 -20.002 1.00 59.09 217 VAL A CA 1
ATOM 1753 C C . VAL A 1 217 ? 24.484 -13.075 -19.286 1.00 59.09 217 VAL A C 1
ATOM 1755 O O . VAL A 1 217 ? 23.551 -12.338 -18.985 1.00 59.09 217 VAL A O 1
ATOM 1758 N N . ILE A 1 218 ? 25.738 -12.846 -18.902 1.00 52.38 218 ILE A N 1
ATOM 1759 C CA . ILE A 1 218 ? 26.172 -11.511 -18.499 1.00 52.38 218 ILE A CA 1
ATOM 1760 C C . ILE A 1 218 ? 26.307 -10.762 -19.819 1.00 52.38 218 ILE A C 1
ATOM 1762 O O . ILE A 1 218 ? 27.230 -11.042 -20.583 1.00 52.38 218 ILE A O 1
ATOM 1766 N N . ASN A 1 219 ? 25.326 -9.921 -20.132 1.00 45.91 219 ASN A N 1
ATOM 1767 C CA . ASN A 1 219 ? 25.492 -8.934 -21.187 1.00 45.91 219 ASN A CA 1
ATOM 1768 C C . ASN A 1 219 ? 26.639 -8.014 -20.741 1.00 45.91 219 ASN A C 1
ATOM 1770 O O . ASN A 1 219 ? 26.568 -7.436 -19.654 1.00 45.91 219 ASN A O 1
ATOM 1774 N N . GLN A 1 220 ? 27.731 -8.045 -21.504 1.00 36.28 220 GLN A N 1
ATOM 1775 C CA . GLN A 1 220 ? 28.884 -7.161 -21.356 1.00 36.28 220 GLN A CA 1
ATOM 1776 C C . GLN A 1 220 ? 28.707 -5.960 -22.267 1.00 36.28 220 GLN A C 1
ATOM 1778 O O . GLN A 1 220 ? 28.321 -6.203 -23.434 1.00 36.28 220 GLN A O 1
#